Protein AF-A0A8B8DSH6-F1 (afdb_monomer)

Radius of gyration: 69.47 Å; Cα contacts (8 Å, |Δi|>4): 422; chains: 1; bounding box: 144×42×213 Å

Foldseek 3Di:
DKDFADCVVPNDDDPRDDDDDDRMDDDDDPPQPDWDAFDKDDKDDWDPFPDQAAKGKIKIFIDRPVPNTDSPHHTDDDDRMDMDMDHHHHDWDAFDKDDKDDWDPDFPDQAAKGKIKIFIDSPVPNTDPPHHYDDDDRMDMDMDHHHHDWDAFDKDDKDDWDPFPDQAAKGKIKIFIDRPPPNTDPPHHYDDDDRMDIDMDHHHHDDPPPPPDDDDDDDDDDDDDDDDDDD

Structure (mmCIF, N/CA/C/O backbone):
data_AF-A0A8B8DSH6-F1
#
_entry.id   AF-A0A8B8DSH6-F1
#
loop_
_atom_site.group_PDB
_atom_site.id
_atom_site.type_symbol
_atom_site.label_atom_id
_atom_site.label_alt_id
_atom_site.label_comp_id
_atom_site.label_asym_id
_atom_site.label_entity_id
_atom_site.label_seq_id
_atom_site.pdbx_PDB_ins_code
_atom_site.Cartn_x
_atom_site.Cartn_y
_atom_site.Cartn_z
_atom_site.occupancy
_atom_site.B_iso_or_equiv
_atom_site.auth_seq_id
_atom_site.auth_comp_id
_atom_site.auth_asym_id
_atom_site.auth_atom_id
_atom_site.pdbx_PDB_model_num
ATOM 1 N N . MET A 1 1 ? 55.131 -3.435 -77.530 1.00 61.03 1 MET A N 1
ATOM 2 C CA . MET A 1 1 ? 56.008 -2.653 -78.436 1.00 61.03 1 MET A CA 1
ATOM 3 C C . MET A 1 1 ? 56.609 -3.596 -79.471 1.00 61.03 1 MET A C 1
ATOM 5 O O . MET A 1 1 ? 56.957 -4.714 -79.115 1.00 61.03 1 MET A O 1
ATOM 9 N N . SER A 1 2 ? 56.736 -3.189 -80.737 1.00 67.44 2 SER A N 1
ATOM 10 C CA . SER A 1 2 ? 57.397 -4.004 -81.771 1.00 67.44 2 SER A CA 1
ATOM 11 C C . SER A 1 2 ? 58.642 -3.305 -82.292 1.00 67.44 2 SER A C 1
ATOM 13 O O . SER A 1 2 ? 58.576 -2.127 -82.644 1.00 67.44 2 SER A O 1
ATOM 15 N N . ARG A 1 3 ? 59.755 -4.036 -82.367 1.00 72.12 3 ARG A N 1
ATOM 16 C CA . ARG A 1 3 ? 60.983 -3.575 -83.019 1.00 72.12 3 ARG A CA 1
ATOM 17 C C . ARG A 1 3 ? 61.210 -4.397 -84.278 1.00 72.12 3 ARG A C 1
ATOM 19 O O . ARG A 1 3 ? 61.174 -5.625 -84.242 1.00 72.12 3 ARG A O 1
ATOM 26 N N . GLU A 1 4 ? 61.424 -3.709 -85.387 1.00 80.94 4 GLU A N 1
ATOM 27 C CA . GLU A 1 4 ? 61.734 -4.335 -86.668 1.00 80.94 4 GLU A CA 1
ATOM 28 C C . GLU A 1 4 ? 63.193 -4.065 -87.009 1.00 80.94 4 GLU A C 1
ATOM 30 O O . GLU A 1 4 ? 63.678 -2.937 -86.886 1.00 80.94 4 GLU A O 1
ATOM 35 N N . ARG A 1 5 ? 63.906 -5.121 -87.398 1.00 80.69 5 ARG A N 1
ATOM 36 C CA . ARG A 1 5 ? 65.285 -5.019 -87.869 1.00 80.69 5 ARG A CA 1
ATOM 37 C C . ARG A 1 5 ? 65.310 -5.236 -89.372 1.00 80.69 5 ARG A C 1
ATOM 39 O O . ARG A 1 5 ? 64.787 -6.223 -89.885 1.00 80.69 5 ARG A O 1
ATOM 46 N N . PHE A 1 6 ? 65.960 -4.318 -90.071 1.00 77.12 6 PHE A N 1
ATOM 47 C CA . PHE A 1 6 ? 66.162 -4.403 -91.509 1.00 77.12 6 PHE A CA 1
ATOM 48 C C . PHE A 1 6 ? 67.595 -4.822 -91.776 1.00 77.12 6 PHE A C 1
ATOM 50 O O . PHE A 1 6 ? 68.529 -4.296 -91.177 1.00 77.12 6 PHE A O 1
ATOM 57 N N . CYS A 1 7 ? 67.776 -5.785 -92.671 1.00 76.75 7 CYS A N 1
ATOM 58 C CA . CYS A 1 7 ? 69.106 -6.277 -92.975 1.00 76.75 7 CYS A CA 1
ATOM 59 C C . CYS A 1 7 ? 69.761 -5.432 -94.067 1.00 76.75 7 CYS A C 1
ATOM 61 O O . CYS A 1 7 ? 69.709 -5.747 -95.258 1.00 76.75 7 CYS A O 1
ATOM 63 N N . ASN A 1 8 ? 70.281 -4.281 -93.654 1.00 79.12 8 ASN A N 1
ATOM 64 C CA . ASN A 1 8 ? 70.733 -3.227 -94.556 1.00 79.12 8 ASN A CA 1
ATOM 65 C C . ASN A 1 8 ? 72.118 -2.659 -94.208 1.00 79.12 8 ASN A C 1
ATOM 67 O O . ASN A 1 8 ? 72.531 -1.698 -94.850 1.00 79.12 8 ASN A O 1
ATOM 71 N N . ASN A 1 9 ? 72.852 -3.254 -93.259 1.00 71.75 9 ASN A N 1
ATOM 72 C CA . ASN A 1 9 ? 74.166 -2.761 -92.841 1.00 71.75 9 ASN A CA 1
ATOM 73 C C . ASN A 1 9 ? 75.217 -3.886 -92.653 1.00 71.75 9 ASN A C 1
ATOM 75 O O . ASN A 1 9 ? 75.412 -4.336 -91.524 1.00 71.75 9 ASN A O 1
ATOM 79 N N . PRO A 1 10 ? 75.911 -4.345 -93.716 1.00 71.12 10 PRO A N 1
ATOM 80 C CA . PRO A 1 10 ? 75.665 -4.062 -95.131 1.00 71.12 10 PRO A CA 1
ATOM 81 C C . PRO A 1 10 ? 74.546 -4.949 -95.700 1.00 71.12 10 PRO A C 1
ATOM 83 O O . PRO A 1 10 ? 74.218 -6.005 -95.162 1.00 71.12 10 PRO A O 1
ATOM 86 N N . ARG A 1 11 ? 73.934 -4.523 -96.808 1.00 77.56 11 ARG A N 1
ATOM 87 C CA . ARG A 1 11 ? 72.918 -5.326 -97.502 1.00 77.56 11 ARG A CA 1
ATOM 88 C C . ARG A 1 11 ? 73.582 -6.542 -98.173 1.00 77.56 11 ARG A C 1
ATOM 90 O O . ARG A 1 11 ? 74.615 -6.347 -98.814 1.00 77.56 11 ARG A O 1
ATOM 97 N N . PRO A 1 12 ? 73.018 -7.762 -98.084 1.00 77.56 12 PRO A N 1
ATOM 98 C CA . PRO A 1 12 ? 73.596 -8.927 -98.753 1.00 77.56 12 PRO A CA 1
ATOM 99 C C . PRO A 1 12 ? 73.757 -8.696 -100.267 1.00 77.56 12 PRO A C 1
ATOM 101 O O . PRO A 1 12 ? 72.807 -8.302 -100.944 1.00 77.56 12 PRO A O 1
ATOM 104 N N . ALA A 1 13 ? 74.962 -8.929 -100.789 1.00 73.38 13 ALA A N 1
ATOM 105 C CA . ALA A 1 13 ? 75.329 -8.840 -102.205 1.00 73.38 13 ALA A CA 1
ATOM 106 C C . ALA A 1 13 ? 76.387 -9.915 -102.528 1.00 73.38 13 ALA A C 1
ATOM 108 O O . ALA A 1 13 ? 76.984 -10.477 -101.613 1.00 73.38 13 ALA A O 1
ATOM 109 N N . HIS A 1 14 ? 76.601 -10.225 -103.813 1.00 68.81 14 HIS A N 1
ATOM 110 C CA . HIS A 1 14 ? 77.583 -11.221 -104.285 1.00 68.81 14 HIS A CA 1
ATOM 111 C C . HIS A 1 14 ? 77.489 -12.591 -103.574 1.00 68.81 14 HIS A C 1
ATOM 113 O O . HIS A 1 14 ? 78.453 -13.055 -102.974 1.00 68.81 14 HIS A O 1
ATOM 119 N N . ASN A 1 15 ? 76.323 -13.247 -103.638 1.00 71.81 15 ASN A N 1
ATOM 120 C CA . ASN A 1 15 ? 76.052 -14.548 -102.995 1.00 71.81 15 ASN A CA 1
ATOM 121 C C . ASN A 1 15 ? 76.125 -14.571 -101.450 1.00 71.81 15 ASN A C 1
ATOM 123 O O . ASN A 1 15 ? 76.151 -15.647 -100.855 1.00 71.81 15 ASN A O 1
ATOM 127 N N . GLY A 1 16 ? 76.115 -13.413 -100.781 1.00 69.94 16 GLY A N 1
ATOM 128 C CA . GLY A 1 16 ? 76.019 -13.339 -99.321 1.00 69.94 16 GLY A CA 1
ATOM 129 C C . GLY A 1 16 ? 74.694 -13.893 -98.778 1.00 69.94 16 GLY A C 1
ATOM 130 O O . GLY A 1 16 ? 73.623 -13.602 -99.311 1.00 69.94 16 GLY A O 1
ATOM 131 N N . SER A 1 17 ? 74.768 -14.681 -97.704 1.00 74.06 17 SER A N 1
ATOM 132 C CA . SER A 1 17 ? 73.609 -15.321 -97.072 1.00 74.06 17 SER A CA 1
ATOM 133 C C . SER A 1 17 ? 72.591 -14.306 -96.546 1.00 74.06 17 SER A C 1
ATOM 135 O O . SER A 1 17 ? 72.956 -13.271 -95.984 1.00 74.06 17 SER A O 1
ATOM 137 N N . SER A 1 18 ? 71.300 -14.630 -96.682 1.00 78.12 18 SER A N 1
ATOM 138 C CA . SER A 1 18 ? 70.233 -13.857 -96.041 1.00 78.12 18 SER A CA 1
ATOM 139 C C . SER A 1 18 ? 70.341 -13.944 -94.518 1.00 78.12 18 SER A C 1
ATOM 141 O O . SER A 1 18 ? 70.877 -14.892 -93.946 1.00 78.12 18 SER A O 1
ATOM 143 N N . CYS A 1 19 ? 69.806 -12.931 -93.859 1.00 78.62 19 CYS A N 1
ATOM 144 C CA . CYS A 1 19 ? 69.925 -12.724 -92.426 1.00 78.62 19 CYS A CA 1
ATOM 145 C C . CYS A 1 19 ? 68.948 -13.664 -91.718 1.00 78.62 19 CYS A C 1
ATOM 147 O O . CYS A 1 19 ? 67.793 -13.772 -92.129 1.00 78.62 19 CYS A O 1
ATOM 149 N N . VAL A 1 20 ? 69.426 -14.387 -90.704 1.00 80.50 20 VAL A N 1
ATOM 150 C CA . VAL A 1 20 ? 68.686 -15.501 -90.092 1.00 80.50 20 VAL A CA 1
ATOM 151 C C . VAL A 1 20 ? 67.843 -15.015 -88.905 1.00 80.50 20 VAL A C 1
ATOM 153 O O . VAL A 1 20 ? 68.309 -14.232 -88.074 1.00 80.50 20 VAL A O 1
ATOM 156 N N . GLY A 1 21 ? 66.603 -15.506 -88.817 1.00 77.62 21 GLY A N 1
ATOM 157 C CA . GLY A 1 21 ? 65.631 -15.203 -87.760 1.00 77.62 21 GLY A CA 1
ATOM 158 C C . GLY A 1 21 ? 64.651 -14.084 -88.121 1.00 77.62 21 GLY A C 1
ATOM 159 O O . GLY A 1 21 ? 64.904 -13.298 -89.032 1.00 77.62 21 GLY A O 1
ATOM 160 N N . ASP A 1 22 ? 63.545 -14.000 -87.380 1.00 79.88 22 ASP A N 1
ATOM 161 C CA . ASP A 1 22 ? 62.452 -13.074 -87.687 1.00 79.88 22 ASP A CA 1
ATOM 162 C C . ASP A 1 22 ? 62.914 -11.610 -87.714 1.00 79.88 22 ASP A C 1
ATOM 164 O O . ASP A 1 22 ? 63.658 -11.131 -86.852 1.00 79.88 22 ASP A O 1
ATOM 168 N N . ASN A 1 23 ? 62.466 -10.881 -88.736 1.00 77.38 23 ASN A N 1
ATOM 169 C CA . ASN A 1 23 ? 62.757 -9.458 -88.927 1.00 77.38 23 ASN A CA 1
ATOM 170 C C . ASN A 1 23 ? 61.916 -8.553 -88.015 1.00 77.38 23 ASN A C 1
ATOM 172 O O . ASN A 1 23 ? 62.145 -7.344 -87.963 1.00 77.38 23 ASN A O 1
ATOM 176 N N . LYS A 1 24 ? 60.964 -9.139 -87.290 1.00 78.00 24 LYS A N 1
ATOM 177 C CA . LYS A 1 24 ? 60.052 -8.458 -86.387 1.00 78.00 24 LYS A CA 1
ATOM 178 C C . LYS A 1 24 ? 60.055 -9.165 -85.047 1.00 78.00 24 LYS A C 1
ATOM 180 O O . LYS A 1 24 ? 59.685 -10.328 -84.944 1.00 78.00 24 LYS A O 1
ATOM 185 N N . GLU A 1 25 ? 60.431 -8.433 -84.013 1.00 77.88 25 GLU A N 1
ATOM 186 C CA . GLU A 1 25 ? 60.318 -8.896 -82.643 1.00 77.88 25 GLU A CA 1
ATOM 187 C C . GLU A 1 25 ? 59.218 -8.107 -81.950 1.00 77.88 25 GLU A C 1
ATOM 189 O O . GLU A 1 25 ? 59.248 -6.873 -81.871 1.00 77.88 25 GLU A O 1
ATOM 194 N N . THR A 1 26 ? 58.224 -8.838 -81.460 1.00 70.88 26 THR A N 1
ATOM 195 C CA . THR A 1 26 ? 57.065 -8.258 -80.790 1.00 70.88 26 THR A CA 1
ATOM 196 C C . THR A 1 26 ? 57.160 -8.599 -79.312 1.00 70.88 26 THR A C 1
ATOM 198 O O . THR A 1 26 ? 57.039 -9.765 -78.945 1.00 70.88 26 THR A O 1
ATOM 201 N N . SER A 1 27 ? 57.389 -7.598 -78.460 1.00 67.38 27 SER A N 1
ATOM 202 C CA . SER A 1 27 ? 57.286 -7.776 -77.013 1.00 67.38 27 SER A CA 1
ATOM 203 C C . SER A 1 27 ? 55.931 -7.268 -76.534 1.00 67.38 27 SER A C 1
ATOM 205 O O . SER A 1 27 ? 55.465 -6.181 -76.906 1.00 67.38 27 SER A O 1
ATOM 207 N N . HIS A 1 28 ? 55.280 -8.076 -75.703 1.00 65.75 28 HIS A N 1
ATOM 208 C CA . HIS A 1 28 ? 54.084 -7.650 -74.999 1.00 65.75 28 HIS A CA 1
ATOM 209 C C . HIS A 1 28 ? 54.549 -6.707 -73.895 1.00 65.75 28 HIS A C 1
ATOM 211 O O . HIS A 1 28 ? 55.307 -7.098 -73.008 1.00 65.75 28 HIS A O 1
ATOM 217 N N . CYS A 1 29 ? 54.153 -5.441 -73.982 1.00 66.06 29 CYS A N 1
ATOM 218 C CA . CYS A 1 29 ? 54.278 -4.563 -72.833 1.00 66.06 29 CYS A CA 1
ATOM 219 C C . CYS A 1 29 ? 53.299 -5.114 -71.797 1.00 66.06 29 CYS A C 1
ATOM 221 O O . CYS A 1 29 ? 52.117 -5.260 -72.100 1.00 66.06 29 CYS A O 1
ATOM 223 N N . HIS A 1 30 ? 53.787 -5.496 -70.617 1.00 62.22 30 HIS A N 1
ATOM 224 C CA . HIS A 1 30 ? 52.898 -5.753 -69.493 1.00 62.22 30 HIS A CA 1
ATOM 225 C C . HIS A 1 30 ? 52.286 -4.410 -69.101 1.00 62.22 30 HIS A C 1
ATOM 227 O O . HIS A 1 30 ? 52.866 -3.683 -68.292 1.00 62.22 30 HIS A O 1
ATOM 233 N N . ASP A 1 31 ? 51.155 -4.066 -69.713 1.00 64.44 31 ASP A N 1
ATOM 234 C CA . ASP A 1 31 ? 50.305 -2.981 -69.249 1.00 64.44 31 ASP A CA 1
ATOM 235 C C . ASP A 1 31 ? 49.832 -3.388 -67.855 1.00 64.44 31 ASP A C 1
ATOM 237 O O . ASP A 1 31 ? 48.930 -4.207 -67.685 1.00 64.44 31 ASP A O 1
ATOM 241 N N . ARG A 1 32 ? 50.539 -2.907 -66.829 1.00 70.19 32 ARG A N 1
ATOM 242 C CA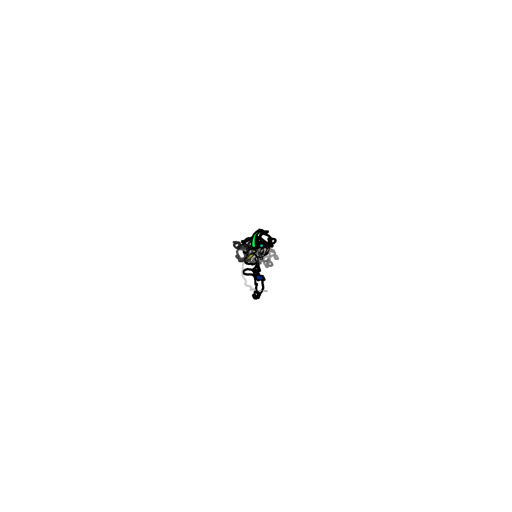 . ARG A 1 32 ? 50.081 -3.063 -65.455 1.00 70.19 32 ARG A CA 1
ATOM 243 C C . ARG A 1 32 ? 48.796 -2.257 -65.349 1.00 70.19 32 ARG A C 1
ATOM 245 O O . ARG A 1 32 ? 48.813 -1.051 -65.584 1.00 70.19 32 ARG A O 1
ATOM 252 N N . GLU A 1 33 ? 47.702 -2.942 -65.040 1.00 81.06 33 GLU A N 1
ATOM 253 C CA . GLU A 1 33 ? 46.394 -2.328 -64.834 1.00 81.06 33 GLU A CA 1
ATOM 254 C C . GLU A 1 33 ? 46.522 -1.162 -63.840 1.00 81.06 33 GLU A C 1
ATOM 256 O O . GLU A 1 33 ? 47.202 -1.275 -62.815 1.00 81.06 33 GLU A O 1
ATOM 261 N N . CYS A 1 34 ? 45.922 -0.016 -64.171 1.00 84.19 34 CYS A N 1
ATOM 262 C CA . CYS A 1 34 ? 46.040 1.191 -63.359 1.00 84.19 34 CYS A CA 1
ATOM 263 C C . CYS A 1 34 ? 45.406 0.978 -61.972 1.00 84.19 34 CYS A C 1
ATOM 265 O O . CYS A 1 34 ? 44.302 0.431 -61.899 1.00 84.19 34 CYS A O 1
ATOM 267 N N . PRO A 1 35 ? 46.032 1.460 -60.881 1.00 90.75 35 PRO A N 1
ATOM 268 C CA . PRO A 1 35 ? 45.444 1.394 -59.548 1.00 90.75 35 PRO A CA 1
ATOM 269 C C . PRO A 1 35 ? 44.060 2.051 -59.505 1.00 90.75 35 PRO A C 1
ATOM 271 O O . PRO A 1 35 ? 43.910 3.224 -59.855 1.00 90.75 35 PRO A O 1
ATOM 274 N N . ILE A 1 36 ? 43.053 1.311 -59.040 1.00 93.94 36 ILE A N 1
ATOM 275 C CA . ILE A 1 36 ? 41.703 1.833 -58.804 1.00 93.94 36 ILE A CA 1
ATOM 276 C C . ILE A 1 36 ? 41.569 2.073 -57.308 1.00 93.94 36 ILE A C 1
ATOM 278 O O . ILE A 1 36 ? 41.560 1.129 -56.520 1.00 93.94 36 ILE A O 1
ATOM 282 N N . ASN A 1 37 ? 41.480 3.340 -56.910 1.00 95.31 37 ASN A N 1
ATOM 283 C CA . ASN A 1 37 ? 41.234 3.702 -55.518 1.00 95.31 37 ASN A CA 1
ATOM 284 C C . ASN A 1 37 ? 39.771 3.435 -55.155 1.00 95.31 37 ASN A C 1
ATOM 286 O O . ASN A 1 37 ? 38.864 3.741 -55.930 1.00 95.31 37 ASN A O 1
ATOM 290 N N . GLY A 1 38 ? 39.548 2.896 -53.960 1.00 96.06 38 GLY A N 1
ATOM 291 C CA . GLY A 1 38 ? 38.213 2.620 -53.455 1.00 96.06 38 GLY A CA 1
ATOM 292 C C . GLY A 1 38 ? 37.394 3.882 -53.225 1.00 96.06 38 GLY A C 1
ATOM 293 O O . GLY A 1 38 ? 37.883 4.854 -52.645 1.00 96.06 38 GLY A O 1
ATOM 294 N N . GLY A 1 39 ? 36.124 3.830 -53.614 1.00 96.19 39 GLY A N 1
ATOM 295 C CA . GLY A 1 39 ? 35.130 4.848 -53.306 1.00 96.19 39 GLY A CA 1
ATOM 296 C C . GLY A 1 39 ? 34.008 4.300 -52.428 1.00 96.19 39 GLY A C 1
ATOM 297 O O . GLY A 1 39 ? 33.597 3.139 -52.522 1.00 96.19 39 GLY A O 1
ATOM 298 N N . TRP A 1 40 ? 33.522 5.147 -51.525 1.00 98.06 40 TRP A N 1
ATOM 299 C CA . TRP A 1 40 ? 32.403 4.806 -50.658 1.00 98.06 40 TRP A CA 1
ATOM 300 C C . TRP A 1 40 ? 31.102 4.694 -51.458 1.00 98.06 40 TRP A C 1
ATOM 302 O O . TRP A 1 40 ? 30.773 5.567 -52.261 1.00 98.06 40 TRP A O 1
ATOM 312 N N . SER A 1 41 ? 30.311 3.660 -51.172 1.00 97.81 41 SER A N 1
ATOM 313 C CA . SER A 1 41 ? 28.899 3.616 -51.540 1.00 97.81 41 SER A CA 1
ATOM 314 C C . SER A 1 41 ? 28.133 4.759 -50.865 1.00 97.81 41 SER A C 1
ATOM 316 O O . SER A 1 41 ? 28.596 5.362 -49.890 1.00 97.81 41 SER A O 1
ATOM 318 N N . HIS A 1 42 ? 26.905 5.009 -51.320 1.00 97.69 42 HIS A N 1
ATOM 319 C CA . HIS A 1 42 ? 25.970 5.809 -50.535 1.00 97.69 42 HIS A CA 1
ATOM 320 C C . HIS A 1 42 ? 25.747 5.172 -49.157 1.00 97.69 42 HIS A C 1
ATOM 322 O O . HIS A 1 42 ? 25.838 3.951 -48.992 1.00 97.69 42 HIS A O 1
ATOM 328 N N . TRP A 1 43 ? 25.469 6.019 -48.168 1.00 98.25 43 TRP A N 1
ATOM 329 C CA . TRP A 1 43 ? 25.034 5.568 -46.853 1.00 98.25 43 TRP A CA 1
ATOM 330 C C . TRP A 1 43 ? 23.676 4.872 -46.951 1.00 98.25 43 TRP A C 1
ATOM 332 O O . TRP A 1 43 ? 22.785 5.346 -47.656 1.00 98.25 43 TRP A O 1
ATOM 342 N N . SER A 1 44 ? 23.499 3.798 -46.184 1.00 98.06 44 SER A N 1
ATOM 343 C CA . SER A 1 44 ? 22.182 3.230 -45.916 1.00 98.06 44 SER A CA 1
ATOM 344 C C . SER A 1 44 ? 21.287 4.243 -45.194 1.00 98.06 44 SER A C 1
ATOM 346 O O . SER A 1 44 ? 21.754 5.240 -44.626 1.00 98.06 44 SER A O 1
ATOM 348 N N . THR A 1 45 ? 19.989 3.952 -45.132 1.00 98.00 45 THR A N 1
ATOM 349 C CA . THR A 1 45 ? 19.125 4.599 -44.144 1.00 98.00 45 THR A CA 1
ATOM 350 C C . THR A 1 45 ? 19.596 4.250 -42.732 1.00 98.00 45 THR A C 1
ATOM 352 O O . THR A 1 45 ? 20.252 3.227 -42.506 1.00 98.00 45 THR A O 1
ATOM 355 N N . PHE A 1 46 ? 19.272 5.121 -41.783 1.00 97.94 46 PHE A N 1
ATOM 356 C CA . PHE A 1 46 ? 19.440 4.840 -40.364 1.00 97.94 46 PHE A CA 1
ATOM 357 C C . PHE A 1 46 ? 18.546 3.664 -39.942 1.00 97.94 46 PHE A C 1
ATOM 359 O O . PHE A 1 46 ? 17.410 3.547 -40.405 1.00 97.94 46 PHE A O 1
ATOM 366 N N . SER A 1 47 ? 19.065 2.788 -39.084 1.00 97.62 47 SER A N 1
ATOM 367 C CA . SER A 1 47 ? 18.312 1.700 -38.458 1.00 97.62 47 SER A CA 1
ATOM 368 C C . SER A 1 47 ? 17.269 2.237 -37.472 1.00 97.62 47 SER A C 1
ATOM 370 O O . SER A 1 47 ? 17.309 3.402 -37.065 1.00 97.62 47 SER A O 1
ATOM 372 N N . HIS A 1 48 ? 16.329 1.386 -37.055 1.00 96.94 48 HIS A N 1
ATOM 373 C CA . HIS A 1 48 ? 15.478 1.715 -35.9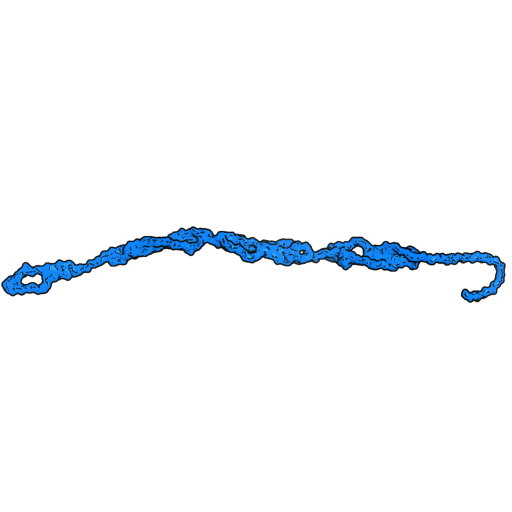13 1.00 96.94 48 HIS A CA 1
ATOM 374 C C . HIS A 1 48 ? 16.329 1.982 -34.667 1.00 96.94 48 HIS A C 1
ATOM 376 O O . HIS A 1 48 ? 17.441 1.471 -34.532 1.00 96.94 48 HIS A O 1
ATOM 382 N N . CYS A 1 49 ? 15.800 2.801 -33.757 1.00 97.38 49 CYS A N 1
ATOM 383 C CA . CYS A 1 49 ? 16.477 3.079 -32.500 1.00 97.38 49 CYS A CA 1
ATOM 384 C C . CYS A 1 49 ? 16.728 1.770 -31.736 1.00 97.38 49 CYS A C 1
ATOM 386 O O . CYS A 1 49 ? 15.859 0.901 -31.693 1.00 97.38 49 CYS A O 1
ATOM 388 N N . SER A 1 50 ? 17.898 1.639 -31.112 1.00 97.88 50 SER A N 1
ATOM 389 C CA . SER A 1 50 ? 18.304 0.440 -30.364 1.00 97.88 50 SER A CA 1
ATOM 390 C C . SER A 1 50 ? 17.395 0.101 -29.177 1.00 97.88 50 SER A C 1
ATOM 392 O O . SER A 1 50 ? 17.486 -0.985 -28.616 1.00 97.88 50 SER A O 1
ATOM 394 N N . VAL A 1 51 ? 16.559 1.050 -28.765 1.00 96.94 51 VAL A N 1
ATOM 395 C CA . VAL A 1 51 ? 15.591 0.931 -27.676 1.00 96.94 51 VAL A CA 1
ATOM 396 C C . VAL A 1 51 ? 14.227 1.393 -28.168 1.00 96.94 51 VAL A C 1
ATOM 398 O O . VAL A 1 51 ? 14.132 2.178 -29.111 1.00 96.94 51 VAL A O 1
ATOM 401 N N . THR A 1 52 ? 13.167 0.945 -27.504 1.00 96.38 52 THR A N 1
ATOM 402 C CA . THR A 1 52 ? 11.789 1.384 -27.771 1.00 96.38 52 THR A CA 1
ATOM 403 C C . THR A 1 52 ? 11.372 2.582 -26.914 1.00 96.38 52 THR A C 1
ATOM 405 O O . THR A 1 52 ? 10.417 3.272 -27.251 1.00 96.38 52 THR A O 1
ATOM 408 N N . CYS A 1 53 ? 12.108 2.870 -25.836 1.00 96.44 53 CYS A N 1
ATOM 409 C CA . CYS A 1 53 ? 11.877 3.985 -24.921 1.00 96.44 53 CYS A CA 1
ATOM 410 C C . CYS A 1 53 ? 13.209 4.594 -24.452 1.00 96.44 53 CYS A C 1
ATOM 412 O O . CYS A 1 53 ? 14.252 3.949 -24.515 1.00 96.44 53 CYS A O 1
ATOM 414 N N . GLY A 1 54 ? 13.189 5.838 -23.980 1.00 96.06 54 GLY A N 1
ATOM 415 C CA . GLY A 1 54 ? 14.373 6.541 -23.493 1.00 96.06 54 GLY A CA 1
ATOM 416 C C . GLY A 1 54 ? 15.368 6.903 -24.600 1.00 96.06 54 GLY A C 1
ATOM 417 O O . GLY A 1 54 ? 14.998 7.128 -25.754 1.00 96.06 54 GLY A O 1
ATOM 418 N N . GLY A 1 55 ? 16.641 7.022 -24.223 1.00 97.38 55 GLY A N 1
ATOM 419 C CA . GLY A 1 55 ? 17.735 7.324 -25.144 1.00 97.38 55 GLY A CA 1
ATOM 420 C C . GLY A 1 55 ? 18.396 6.054 -25.672 1.00 97.38 55 GLY A C 1
ATOM 421 O O . GLY A 1 55 ? 18.730 5.163 -24.895 1.00 97.38 55 GLY A O 1
ATOM 422 N N . GLY A 1 56 ? 18.627 5.995 -26.979 1.00 97.19 56 GLY A N 1
ATOM 423 C CA . GLY A 1 56 ? 19.384 4.922 -27.616 1.00 97.19 56 GLY A CA 1
ATOM 424 C C . GLY A 1 56 ? 20.185 5.424 -28.803 1.00 97.19 56 GLY A C 1
ATOM 425 O O . GLY A 1 56 ? 20.389 6.628 -28.970 1.00 97.19 56 GLY A O 1
ATOM 426 N N . ASN A 1 57 ? 20.614 4.488 -29.643 1.00 98.19 57 ASN A N 1
ATOM 427 C CA . ASN A 1 57 ? 21.417 4.773 -30.822 1.00 98.19 57 ASN A CA 1
ATOM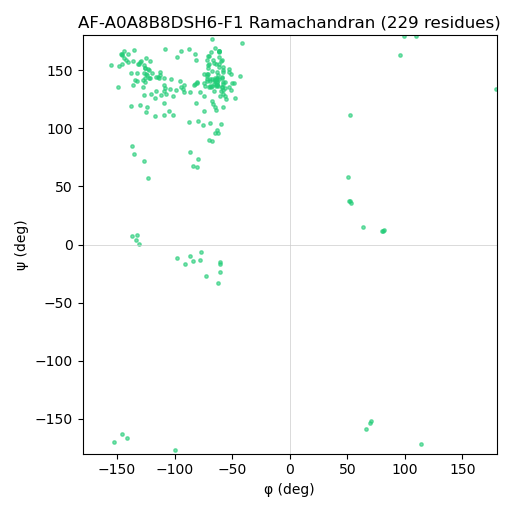 428 C C . ASN A 1 57 ? 20.771 4.203 -32.084 1.00 98.19 57 ASN A C 1
ATOM 430 O O . ASN A 1 57 ? 20.152 3.142 -32.060 1.00 98.19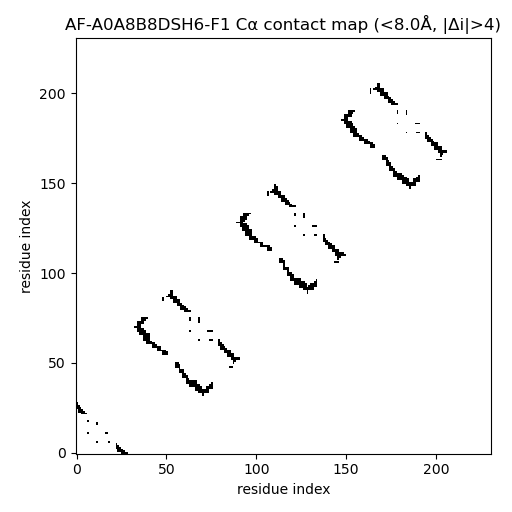 57 ASN A O 1
ATOM 434 N N . SER A 1 58 ? 20.958 4.905 -33.193 1.00 97.94 58 SER A N 1
ATOM 435 C CA . SER A 1 58 ? 20.640 4.447 -34.538 1.00 97.94 58 SER A CA 1
ATOM 436 C C . SER A 1 58 ? 21.909 4.479 -35.383 1.00 97.94 58 SER A C 1
ATOM 438 O O . SER A 1 58 ? 22.768 5.351 -35.221 1.00 97.94 58 SER A O 1
ATOM 440 N N . THR A 1 59 ? 22.049 3.504 -36.270 1.00 98.19 59 THR A N 1
ATOM 441 C CA . THR A 1 59 ? 23.253 3.286 -37.071 1.00 98.19 59 THR A CA 1
ATOM 442 C C . THR A 1 59 ? 22.928 3.282 -38.552 1.00 98.19 59 THR A C 1
ATOM 444 O O . THR A 1 59 ? 21.875 2.812 -38.977 1.00 98.19 59 THR A O 1
ATOM 447 N N . ARG A 1 60 ? 23.854 3.787 -39.361 1.00 98.38 60 ARG A N 1
ATOM 448 C CA . ARG A 1 60 ? 23.855 3.596 -40.814 1.00 98.38 60 ARG A CA 1
ATOM 449 C C . ARG A 1 60 ? 25.228 3.136 -41.272 1.00 98.38 60 ARG A C 1
ATOM 451 O O . ARG A 1 60 ? 26.224 3.406 -40.601 1.00 98.38 60 ARG A O 1
ATOM 458 N N . SER A 1 61 ? 25.281 2.448 -42.404 1.00 98.19 61 SER A N 1
ATOM 459 C CA . SER A 1 61 ? 26.513 1.860 -42.933 1.00 98.19 61 SER A CA 1
ATOM 460 C C . SER A 1 61 ? 26.734 2.212 -44.400 1.00 98.19 61 SER A C 1
ATOM 462 O O . SER A 1 61 ? 25.797 2.562 -45.118 1.00 98.19 61 SER A O 1
ATOM 464 N N . ARG A 1 62 ? 27.987 2.152 -44.833 1.00 98.19 62 ARG A N 1
ATOM 465 C CA . ARG A 1 62 ? 28.419 2.277 -46.228 1.00 98.19 62 ARG A CA 1
ATOM 466 C C . ARG A 1 62 ? 29.546 1.284 -46.484 1.00 98.19 62 ARG A C 1
ATOM 468 O O . ARG A 1 62 ? 30.237 0.870 -45.555 1.00 98.19 62 ARG A O 1
ATOM 475 N N . THR A 1 63 ? 29.754 0.917 -47.740 1.00 97.81 63 THR A N 1
ATOM 476 C CA . THR A 1 63 ? 30.771 -0.069 -48.134 1.00 97.81 63 THR A CA 1
ATOM 477 C C . THR A 1 63 ? 31.735 0.521 -49.154 1.00 97.81 63 THR A C 1
ATOM 479 O O . THR A 1 63 ? 31.379 1.428 -49.901 1.00 97.81 63 THR A O 1
ATOM 482 N N . CYS A 1 64 ? 32.980 0.045 -49.171 1.00 97.25 64 CYS A N 1
ATOM 483 C CA . CYS A 1 64 ? 34.009 0.522 -50.097 1.00 97.25 64 CYS A CA 1
ATOM 484 C C . CYS A 1 64 ? 33.899 -0.209 -51.445 1.00 97.25 64 CYS A C 1
ATOM 486 O O . CYS A 1 64 ? 34.707 -1.079 -51.771 1.00 97.25 64 CYS A O 1
ATOM 488 N N . THR A 1 65 ? 32.812 0.060 -52.166 1.00 96.38 65 THR A N 1
ATOM 489 C 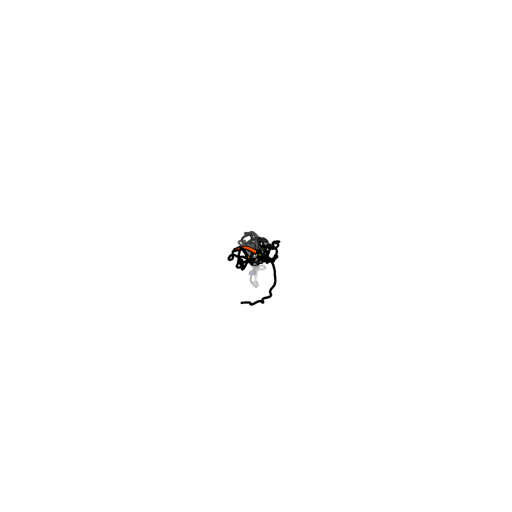CA . THR A 1 65 ? 32.407 -0.699 -53.361 1.00 96.38 65 THR A CA 1
ATOM 490 C C . THR A 1 65 ? 32.073 0.174 -54.566 1.00 96.38 65 THR A C 1
ATOM 492 O O . THR A 1 65 ? 31.753 -0.358 -55.625 1.00 96.38 65 THR A O 1
ATOM 495 N N . ASN A 1 66 ? 32.187 1.501 -54.453 1.00 93.50 66 ASN A N 1
ATOM 496 C CA . ASN A 1 66 ? 31.810 2.435 -55.512 1.00 93.50 66 ASN A CA 1
ATOM 497 C C . ASN A 1 66 ? 32.950 3.411 -55.875 1.00 93.50 66 ASN A C 1
ATOM 499 O O . ASN A 1 66 ? 32.852 4.596 -55.543 1.00 93.50 66 ASN A O 1
ATOM 503 N N . PRO A 1 67 ? 34.027 2.953 -56.551 1.00 94.00 67 PRO A N 1
ATOM 504 C CA . PRO A 1 67 ? 34.319 1.567 -56.955 1.00 94.00 67 PRO A CA 1
ATOM 505 C C . PRO A 1 67 ? 35.059 0.770 -55.860 1.00 94.00 67 PRO A C 1
ATOM 507 O O . PRO A 1 67 ? 35.538 1.344 -54.884 1.00 94.00 67 PRO A O 1
ATOM 510 N N . SER A 1 68 ? 35.168 -0.556 -55.995 1.00 95.69 68 SER A N 1
ATOM 511 C CA . SER A 1 68 ? 36.039 -1.369 -55.127 1.00 95.69 68 SER A CA 1
ATOM 512 C C . SER A 1 68 ? 37.524 -1.146 -55.456 1.00 95.69 68 SER A C 1
ATOM 514 O O . SER A 1 68 ? 37.859 -1.067 -56.639 1.00 95.69 68 SER A O 1
ATOM 516 N N . PRO A 1 69 ? 38.427 -1.079 -54.452 1.00 95.38 69 PRO A N 1
ATOM 517 C CA . PRO A 1 69 ? 39.861 -0.981 -54.702 1.00 95.38 69 PRO A CA 1
ATOM 518 C C . PRO A 1 69 ? 40.379 -2.157 -55.536 1.00 95.38 69 PRO A C 1
ATOM 520 O O . PRO A 1 69 ? 40.089 -3.311 -55.219 1.00 95.38 69 PRO A O 1
ATOM 523 N N . ALA A 1 70 ? 41.179 -1.875 -56.562 1.00 93.81 70 ALA A N 1
ATOM 524 C CA . ALA A 1 70 ? 41.788 -2.894 -57.415 1.00 93.81 70 ALA A CA 1
ATOM 525 C C . ALA A 1 70 ? 43.180 -2.463 -57.896 1.00 93.81 70 ALA A C 1
ATOM 527 O O . ALA A 1 70 ? 43.557 -1.294 -57.792 1.00 93.81 70 ALA A O 1
ATOM 528 N N . HIS A 1 71 ? 43.958 -3.425 -58.398 1.00 92.31 71 HIS A N 1
ATOM 529 C CA . HIS A 1 71 ? 45.280 -3.209 -59.007 1.00 92.31 71 HIS A CA 1
ATOM 530 C C . HIS A 1 71 ? 46.255 -2.390 -58.132 1.00 92.31 71 HIS A C 1
ATOM 532 O O . HIS A 1 71 ? 47.024 -1.568 -58.619 1.00 92.31 71 HIS A O 1
ATOM 538 N N . GLY A 1 72 ? 46.211 -2.600 -56.810 1.00 89.38 72 GLY A N 1
ATOM 539 C CA . GLY A 1 72 ? 47.069 -1.899 -55.846 1.00 89.38 72 GLY A CA 1
ATOM 540 C C . GLY A 1 72 ? 46.598 -0.495 -55.442 1.00 89.38 72 GLY A C 1
ATOM 541 O O . GLY A 1 72 ? 47.371 0.237 -54.829 1.00 89.38 72 GLY A O 1
ATOM 542 N N . GLY A 1 73 ? 45.360 -0.106 -55.769 1.00 91.75 73 GLY A N 1
ATOM 543 C CA . GLY A 1 73 ? 44.766 1.153 -55.313 1.00 91.75 73 GLY A CA 1
ATOM 544 C C . GLY A 1 73 ? 44.422 1.171 -53.819 1.00 91.75 73 GLY A C 1
ATOM 545 O O . GLY A 1 73 ? 44.328 0.137 -53.155 1.00 91.75 73 GLY A O 1
ATOM 546 N N . HIS A 1 74 ? 44.238 2.371 -53.273 1.00 94.81 74 HIS A N 1
ATOM 547 C CA . HIS A 1 74 ? 44.013 2.578 -51.842 1.00 94.81 74 HIS A CA 1
ATOM 548 C C . HIS A 1 74 ? 42.602 2.179 -51.398 1.00 94.81 74 HIS A C 1
ATOM 550 O O . HIS A 1 74 ? 41.623 2.384 -52.117 1.00 94.81 74 HIS A O 1
ATOM 556 N N . SER A 1 75 ? 42.481 1.672 -50.169 1.00 95.62 75 SER A N 1
ATOM 557 C CA . SER A 1 75 ? 41.188 1.482 -49.513 1.00 95.62 75 SER A CA 1
ATOM 558 C C . SER A 1 75 ? 40.547 2.821 -49.145 1.00 95.62 75 SER A C 1
ATOM 560 O O . SER A 1 75 ? 41.234 3.821 -48.913 1.00 95.62 75 SER A O 1
ATOM 562 N N . CYS A 1 76 ? 39.219 2.825 -49.032 1.00 96.31 76 CYS A N 1
ATOM 563 C CA . CYS A 1 76 ? 38.477 4.000 -48.603 1.00 96.31 76 CYS A CA 1
ATOM 564 C C . CYS A 1 76 ? 38.933 4.479 -47.216 1.00 96.31 76 CYS A C 1
ATOM 566 O O . CYS A 1 76 ? 39.143 3.672 -46.310 1.00 96.31 76 CYS A O 1
ATOM 568 N N . GLN A 1 77 ? 39.057 5.797 -47.051 1.00 95.75 77 GLN A N 1
ATOM 569 C CA . GLN A 1 77 ? 39.413 6.433 -45.782 1.00 95.75 77 GLN A CA 1
ATOM 570 C C . GLN A 1 77 ? 38.155 6.881 -45.021 1.00 95.75 77 GLN A C 1
ATOM 572 O O . GLN A 1 77 ? 37.200 7.389 -45.622 1.00 95.75 77 GLN A O 1
ATOM 577 N N . GLY A 1 78 ? 38.169 6.714 -43.697 1.00 95.56 78 GLY A N 1
ATOM 578 C CA . GLY A 1 78 ? 37.066 7.043 -42.788 1.00 95.56 78 GLY A CA 1
ATOM 579 C C . GLY A 1 78 ? 36.207 5.841 -42.387 1.00 95.56 78 GLY A C 1
ATOM 580 O O . GLY A 1 78 ? 36.436 4.717 -42.827 1.00 95.56 78 GLY A O 1
ATOM 581 N N . ASP A 1 79 ? 35.201 6.083 -41.547 1.00 97.44 79 ASP A N 1
ATOM 582 C CA . ASP A 1 79 ? 34.442 4.988 -40.943 1.00 97.44 79 ASP A CA 1
ATOM 583 C C . ASP A 1 79 ? 33.369 4.414 -41.888 1.00 97.44 79 ASP A C 1
ATOM 585 O O . ASP A 1 79 ? 32.663 5.177 -42.570 1.00 97.44 79 ASP A O 1
ATOM 589 N N . PRO A 1 80 ? 33.202 3.077 -41.926 1.00 96.88 80 PRO A N 1
ATOM 590 C CA . PRO A 1 80 ? 32.135 2.415 -42.679 1.00 96.88 80 PRO A CA 1
ATOM 591 C C . PRO A 1 80 ? 30.779 2.472 -41.962 1.00 96.88 80 PRO A C 1
ATOM 593 O O . PRO A 1 80 ? 29.751 2.174 -42.567 1.00 96.88 80 PRO A O 1
ATOM 596 N N . ILE A 1 81 ? 30.759 2.842 -40.678 1.00 98.06 81 ILE A N 1
ATOM 597 C CA . ILE A 1 81 ? 29.563 2.894 -39.835 1.00 98.06 81 ILE A CA 1
ATOM 598 C C . ILE A 1 81 ? 29.486 4.270 -39.188 1.00 98.06 81 ILE A C 1
ATOM 600 O O . ILE A 1 81 ? 30.476 4.781 -38.673 1.00 98.06 81 ILE A O 1
ATOM 604 N N . GLN A 1 82 ? 28.291 4.849 -39.189 1.00 98.31 82 GLN A N 1
ATOM 605 C CA . GLN A 1 82 ? 27.993 6.061 -38.446 1.00 98.31 82 GLN A CA 1
ATOM 606 C C . GLN A 1 82 ? 26.873 5.791 -37.446 1.00 98.31 82 GLN A C 1
ATOM 608 O O . GLN A 1 82 ? 25.807 5.299 -37.817 1.00 98.31 82 GLN A O 1
ATOM 613 N N . THR A 1 83 ? 27.107 6.183 -36.196 1.00 98.19 83 THR A N 1
ATOM 614 C CA . THR A 1 83 ? 26.145 6.078 -35.097 1.00 98.19 83 THR A CA 1
ATOM 615 C C . THR A 1 83 ? 25.650 7.464 -34.708 1.00 98.19 83 THR A C 1
ATOM 617 O O . THR A 1 83 ? 26.435 8.407 -34.607 1.00 98.19 83 THR A O 1
ATOM 620 N N . THR A 1 84 ? 24.347 7.595 -34.480 1.00 97.81 84 THR A N 1
ATOM 621 C CA . THR A 1 84 ? 23.719 8.809 -33.953 1.00 97.81 84 THR A CA 1
ATOM 622 C C . THR A 1 84 ? 22.784 8.465 -32.800 1.00 97.81 84 THR A C 1
ATOM 624 O O . THR A 1 84 ? 22.292 7.340 -32.714 1.00 97.81 84 THR A O 1
ATOM 627 N N . THR A 1 85 ? 22.540 9.420 -31.908 1.00 97.88 85 THR A N 1
ATOM 628 C CA . THR A 1 85 ? 21.622 9.234 -30.783 1.00 97.88 85 THR A CA 1
ATOM 629 C C . THR A 1 85 ? 20.178 9.447 -31.228 1.00 97.88 85 THR A C 1
ATOM 631 O O . THR A 1 85 ? 19.859 10.371 -31.975 1.00 97.88 85 THR A O 1
ATOM 634 N N . CYS A 1 86 ? 19.284 8.592 -30.743 1.00 96.50 86 CYS A N 1
ATOM 635 C CA . CYS A 1 86 ? 17.838 8.704 -30.914 1.00 96.50 86 CYS A CA 1
ATOM 636 C C . CYS A 1 86 ? 17.162 8.827 -29.544 1.00 96.50 86 CYS A C 1
ATOM 638 O O . CYS A 1 86 ? 17.650 8.299 -28.543 1.00 96.50 86 CYS A O 1
ATOM 640 N N . ARG A 1 87 ? 16.043 9.560 -29.490 1.00 96.50 87 ARG A N 1
ATOM 641 C CA . ARG A 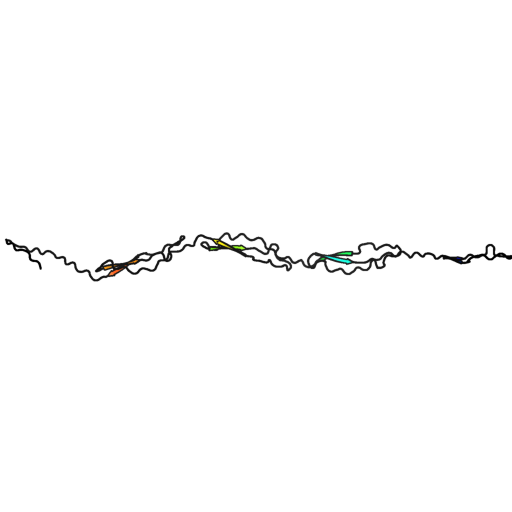1 87 ? 15.243 9.756 -28.274 1.00 96.50 87 ARG A CA 1
ATOM 642 C C . ARG A 1 87 ? 13.808 9.327 -28.534 1.00 96.50 87 ARG A C 1
ATOM 644 O O . ARG A 1 87 ? 13.136 9.919 -29.373 1.00 96.50 87 ARG A O 1
ATOM 651 N N . ASN A 1 88 ? 13.364 8.328 -27.788 1.00 95.62 88 ASN A N 1
ATOM 652 C CA . ASN A 1 88 ? 11.978 7.884 -27.756 1.00 95.62 88 ASN A CA 1
ATOM 653 C C . ASN A 1 88 ? 11.259 8.466 -26.531 1.00 95.62 88 ASN A C 1
ATOM 655 O O . ASN A 1 88 ? 11.834 9.227 -25.747 1.00 95.62 88 ASN A O 1
ATOM 659 N N . THR A 1 89 ? 9.995 8.088 -26.347 1.00 95.38 89 THR A N 1
ATOM 660 C CA . THR A 1 89 ? 9.242 8.393 -25.125 1.00 95.38 89 THR A CA 1
ATOM 661 C C . THR A 1 89 ? 9.951 7.824 -23.892 1.00 95.38 89 THR A C 1
ATOM 663 O O . THR A 1 89 ? 10.593 6.779 -24.008 1.00 95.38 89 THR A O 1
ATOM 666 N N . PRO A 1 90 ? 9.851 8.461 -22.711 1.00 97.19 90 PRO A N 1
ATOM 667 C CA . PRO A 1 90 ? 10.431 7.928 -21.479 1.00 97.19 90 PRO A CA 1
ATOM 668 C C . PRO A 1 90 ? 10.023 6.475 -21.214 1.00 97.19 90 PRO A C 1
ATOM 670 O O . PRO A 1 90 ? 8.921 6.060 -21.576 1.00 97.19 90 PRO A O 1
ATOM 673 N N . CYS A 1 91 ? 10.919 5.702 -20.601 1.00 97.31 91 CYS A N 1
ATOM 674 C CA . CYS A 1 91 ? 10.634 4.308 -20.281 1.00 97.31 91 CYS A CA 1
ATOM 675 C C . CYS A 1 91 ? 9.618 4.182 -19.143 1.00 97.31 91 CYS A C 1
ATOM 677 O O . CYS A 1 91 ? 9.666 4.999 -18.218 1.00 97.31 91 CYS A O 1
ATOM 679 N N . PRO A 1 92 ? 8.746 3.157 -19.184 1.00 98.19 92 PRO A N 1
ATOM 680 C CA . PRO A 1 92 ? 7.889 2.809 -18.060 1.00 98.19 92 PRO A CA 1
ATOM 681 C C . PRO A 1 92 ? 8.712 2.630 -16.785 1.00 98.19 92 PRO A C 1
ATOM 683 O O . PRO A 1 92 ? 9.773 2.003 -16.805 1.00 98.19 92 PRO A O 1
ATOM 686 N N . VAL A 1 93 ? 8.217 3.188 -15.685 1.00 98.12 93 VAL A N 1
ATOM 687 C CA . VAL A 1 93 ? 8.776 2.982 -14.349 1.00 98.12 93 VAL A CA 1
ATOM 688 C C . VAL A 1 93 ? 7.709 2.302 -13.521 1.00 98.12 93 VAL A C 1
ATOM 690 O O . VAL A 1 93 ? 6.682 2.909 -13.219 1.00 98.12 93 VAL A O 1
ATOM 693 N N . ASP A 1 94 ? 7.942 1.039 -13.188 1.00 98.31 94 ASP A N 1
ATOM 694 C CA . ASP A 1 94 ? 7.036 0.271 -12.346 1.00 98.31 94 ASP A CA 1
ATOM 695 C C . ASP A 1 94 ? 7.102 0.766 -10.901 1.00 98.31 94 ASP A C 1
ATOM 697 O O . ASP A 1 94 ? 8.164 1.125 -10.385 1.00 98.31 94 ASP A O 1
ATOM 701 N N . GLY A 1 95 ? 5.947 0.784 -10.245 1.00 98.19 95 GLY A N 1
ATOM 702 C CA . GLY A 1 95 ? 5.818 1.216 -8.867 1.00 98.19 95 GLY A CA 1
ATOM 703 C C . GLY A 1 95 ? 6.485 0.265 -7.888 1.00 98.19 95 GLY A C 1
ATOM 704 O O . GLY A 1 95 ? 6.273 -0.948 -7.930 1.00 98.19 95 GLY A O 1
ATOM 705 N N . GLY A 1 96 ? 7.211 0.840 -6.935 1.00 98.06 96 GLY A N 1
ATOM 706 C CA . GLY A 1 96 ? 7.725 0.141 -5.767 1.00 98.06 96 GLY A CA 1
ATOM 707 C C . GLY A 1 96 ? 7.069 0.635 -4.480 1.00 98.06 96 GLY A C 1
ATOM 708 O O . GLY A 1 96 ? 6.752 1.817 -4.310 1.00 98.06 96 GLY A O 1
ATOM 709 N N . TRP A 1 97 ? 6.839 -0.293 -3.552 1.00 98.50 97 TRP A N 1
ATOM 710 C CA . TRP A 1 97 ? 6.332 0.053 -2.231 1.00 98.50 97 TRP A CA 1
ATOM 711 C C . TRP A 1 97 ? 7.361 0.884 -1.465 1.00 98.50 97 TRP A C 1
ATOM 713 O O . TRP A 1 97 ? 8.529 0.512 -1.351 1.00 98.50 97 TRP A O 1
ATOM 723 N N . GLY A 1 98 ? 6.897 1.981 -0.876 1.00 98.12 98 GLY A N 1
ATOM 724 C CA . GLY A 1 98 ? 7.604 2.656 0.199 1.00 98.12 98 GLY A CA 1
ATOM 725 C C . GLY A 1 98 ? 7.643 1.808 1.474 1.00 98.12 98 GLY A C 1
ATOM 726 O O . GLY A 1 98 ? 7.059 0.722 1.562 1.00 98.12 98 GLY A O 1
ATOM 727 N N . GLY A 1 99 ? 8.336 2.330 2.486 1.00 97.81 99 GLY A N 1
ATOM 728 C CA . GLY A 1 99 ? 8.321 1.743 3.821 1.00 97.81 99 GLY A CA 1
ATOM 729 C C . GLY A 1 99 ? 6.916 1.749 4.428 1.00 97.81 99 GLY A C 1
ATOM 730 O O . GLY A 1 99 ? 6.090 2.604 4.111 1.00 97.81 99 GLY A O 1
ATOM 731 N N . TRP A 1 100 ? 6.658 0.792 5.316 1.00 98.38 100 TRP A N 1
ATOM 732 C CA . TRP A 1 100 ? 5.470 0.821 6.163 1.00 98.38 100 TRP A CA 1
ATOM 733 C C . TRP A 1 100 ? 5.522 2.009 7.124 1.00 98.38 100 TRP A C 1
ATOM 735 O O . TRP A 1 100 ? 6.579 2.299 7.692 1.00 98.38 100 TRP A O 1
ATOM 745 N N . SER A 1 101 ? 4.374 2.642 7.353 1.00 98.12 101 SER A N 1
ATOM 746 C CA . SER A 1 101 ? 4.181 3.547 8.476 1.00 98.12 101 SER A CA 1
ATOM 747 C C . SER A 1 101 ? 4.365 2.796 9.798 1.00 98.12 101 SER A C 1
ATOM 749 O O . SER A 1 101 ? 4.351 1.557 9.872 1.00 98.12 101 SER A O 1
ATOM 751 N N . GLN A 1 102 ? 4.594 3.553 10.870 1.00 97.88 102 GLN A N 1
ATOM 752 C CA . GLN A 1 102 ? 4.546 2.974 12.205 1.00 97.88 102 GLN A CA 1
ATOM 753 C C . GLN A 1 102 ? 3.129 2.469 12.478 1.00 97.88 102 GLN A C 1
ATOM 755 O O . GLN A 1 102 ? 2.150 3.038 12.004 1.00 97.88 102 GLN A O 1
ATOM 760 N N . TRP A 1 103 ? 3.019 1.403 13.266 1.00 97.62 103 TRP A N 1
ATOM 761 C CA . TRP A 1 103 ? 1.720 0.976 13.769 1.00 97.62 103 TRP A CA 1
ATOM 762 C C . TRP A 1 103 ? 1.041 2.119 14.520 1.00 97.62 103 TRP A C 1
ATOM 764 O O . TRP A 1 103 ? 1.698 2.807 15.305 1.00 97.62 103 TRP A O 1
ATOM 774 N N . ASN A 1 104 ? -0.273 2.260 14.336 1.00 95.56 104 ASN A N 1
ATOM 775 C CA . ASN A 1 104 ? -1.085 3.144 15.164 1.00 95.56 104 ASN A CA 1
ATOM 776 C C . ASN A 1 104 ? -0.764 2.894 16.639 1.00 95.56 104 ASN A C 1
ATOM 778 O O . ASN A 1 104 ? -0.819 1.757 17.116 1.00 95.56 104 ASN A O 1
ATOM 782 N N . ALA A 1 105 ? -0.409 3.971 17.342 1.00 92.56 105 ALA A N 1
ATOM 783 C CA . ALA A 1 105 ? 0.029 3.888 18.730 1.00 92.56 105 ALA A CA 1
ATOM 784 C C . ALA A 1 105 ? -1.075 3.336 19.642 1.00 92.56 105 ALA A C 1
ATOM 786 O O . ALA A 1 105 ? -0.783 2.628 20.602 1.00 92.56 105 ALA A O 1
ATOM 787 N N . GLN A 1 106 ? -2.334 3.643 19.319 1.00 94.88 106 GLN A N 1
ATOM 788 C CA . GLN A 1 106 ? -3.494 3.233 20.092 1.00 94.88 106 GLN A CA 1
ATOM 789 C C . GLN A 1 106 ? -4.237 2.069 19.430 1.00 94.88 106 GLN A C 1
ATOM 791 O O . GLN A 1 106 ? -4.366 2.003 18.205 1.00 94.88 106 GLN A O 1
ATOM 796 N N . CYS A 1 107 ? -4.741 1.161 20.264 1.00 97.06 107 CYS A N 1
ATOM 797 C CA . CYS A 1 107 ? -5.618 0.076 19.835 1.00 97.06 107 CYS A CA 1
ATOM 798 C C . CYS A 1 107 ? -6.998 0.631 19.441 1.00 97.06 107 CYS A C 1
ATOM 800 O O . CYS A 1 107 ? -7.440 1.643 19.980 1.00 97.06 107 CYS A O 1
ATOM 802 N N . SER A 1 108 ? -7.713 -0.031 18.531 1.00 97.88 108 SER A N 1
ATOM 803 C CA . SER A 1 108 ? -9.057 0.398 18.103 1.00 97.88 108 SER A CA 1
ATOM 804 C C . SER A 1 108 ? -10.093 0.440 19.233 1.00 97.88 108 SER A C 1
ATOM 806 O O . SER A 1 108 ? -11.157 1.032 19.076 1.00 97.88 108 SER A O 1
ATOM 808 N N . VAL A 1 109 ? -9.799 -0.222 20.349 1.00 97.44 109 VAL A N 1
ATOM 809 C CA . VAL A 1 109 ? -10.614 -0.270 21.561 1.00 97.44 109 VAL A CA 1
ATOM 810 C C . VAL A 1 109 ? -9.777 0.180 22.752 1.00 97.44 109 VAL A C 1
ATOM 812 O O . VAL A 1 109 ? -8.548 0.138 22.711 1.00 97.44 109 VAL A O 1
ATOM 815 N N . THR A 1 110 ? -10.443 0.577 23.830 1.00 96.75 110 THR A N 1
ATOM 816 C CA . THR A 1 110 ? -9.810 0.882 25.123 1.00 96.75 110 THR A CA 1
ATOM 817 C C . THR A 1 110 ? -9.879 -0.286 26.108 1.00 96.75 110 THR A C 1
ATOM 819 O O . THR A 1 110 ? -9.207 -0.250 27.133 1.00 96.75 110 THR A O 1
ATOM 822 N N . CYS A 1 111 ? -10.674 -1.316 25.803 1.00 96.88 111 CYS A N 1
ATOM 823 C CA . CYS A 1 111 ? -10.815 -2.537 26.587 1.00 96.88 111 CYS A CA 1
ATOM 824 C C . CYS A 1 111 ? -11.106 -3.742 25.677 1.00 96.88 111 CYS A C 1
ATOM 826 O O . CYS A 1 111 ? -11.659 -3.584 24.588 1.00 96.88 111 CYS A O 1
ATOM 828 N N . GLY A 1 112 ? -10.745 -4.947 26.113 1.00 96.56 112 GLY A N 1
ATOM 829 C CA . GLY A 1 112 ? -10.944 -6.185 25.365 1.00 96.56 112 GLY A CA 1
ATOM 830 C C . GLY A 1 112 ? -10.031 -6.321 24.141 1.00 96.56 112 GLY A C 1
ATOM 831 O O . GLY A 1 112 ? -8.908 -5.820 24.114 1.00 96.56 112 GLY A O 1
ATOM 832 N N . GLN A 1 113 ? -10.506 -7.047 23.129 1.00 98.06 113 GLN A N 1
ATOM 833 C CA . GLN A 1 113 ? -9.759 -7.297 21.893 1.00 98.06 113 GLN A CA 1
ATOM 834 C C . GLN A 1 113 ? -9.985 -6.175 20.883 1.00 98.06 113 GLN A C 1
ATOM 836 O O . GLN A 1 113 ? -11.128 -5.833 20.577 1.00 98.06 113 GLN A O 1
ATOM 841 N N . GLY A 1 114 ? -8.907 -5.657 20.305 1.00 97.69 114 GLY A N 1
ATOM 842 C CA . GLY A 1 114 ? -8.974 -4.709 19.200 1.00 97.69 114 GLY A CA 1
ATOM 843 C C . GLY A 1 114 ? -7.891 -4.942 18.162 1.00 97.69 114 GLY A C 1
ATOM 844 O O . GLY A 1 114 ? -7.221 -5.976 18.135 1.00 97.69 114 GLY A O 1
ATOM 845 N N . VAL A 1 115 ? -7.720 -3.953 17.291 1.00 98.06 115 VAL A N 1
ATOM 846 C CA . VAL A 1 115 ? -6.722 -3.970 16.222 1.00 98.06 115 VAL A CA 1
ATOM 847 C C . VAL A 1 115 ? -5.944 -2.663 16.167 1.00 98.06 115 VAL A C 1
ATOM 849 O O . VAL A 1 115 ? -6.471 -1.586 16.444 1.00 98.06 115 VAL A O 1
ATOM 852 N N . ARG A 1 116 ? -4.677 -2.761 15.776 1.00 97.75 116 ARG A N 1
ATOM 853 C CA . ARG A 1 116 ? -3.857 -1.638 15.328 1.00 97.75 116 ARG A CA 1
ATOM 854 C C . ARG A 1 116 ? -3.567 -1.812 13.848 1.00 97.75 116 ARG A C 1
ATOM 856 O O . ARG A 1 116 ? -3.423 -2.934 13.366 1.00 97.75 116 ARG A O 1
ATOM 863 N N . THR A 1 117 ? -3.479 -0.704 13.134 1.00 97.88 117 THR A N 1
ATOM 864 C CA . THR A 1 117 ? -3.266 -0.692 11.686 1.00 97.88 117 THR A CA 1
ATOM 865 C C . THR A 1 117 ? -2.007 0.076 11.336 1.00 97.88 117 THR A C 1
ATOM 867 O O . THR A 1 117 ? -1.545 0.911 12.115 1.00 97.88 117 THR A O 1
ATOM 870 N N . ARG A 1 118 ? -1.463 -0.219 10.163 1.00 98.38 118 ARG A N 1
ATOM 871 C CA . ARG A 1 118 ? -0.435 0.572 9.488 1.00 98.38 118 ARG A CA 1
ATOM 872 C C . ARG A 1 118 ? -0.690 0.532 7.989 1.00 98.38 118 ARG A C 1
ATOM 874 O O . ARG A 1 118 ? -1.445 -0.310 7.496 1.00 98.38 118 ARG A O 1
ATOM 881 N N . ASP A 1 119 ? -0.025 1.409 7.272 1.00 98.25 119 ASP A N 1
ATOM 882 C CA . ASP A 1 119 ? -0.208 1.609 5.846 1.00 98.25 119 ASP A CA 1
ATOM 883 C C . ASP A 1 119 ? 1.133 1.845 5.148 1.00 98.25 119 ASP A C 1
ATOM 885 O O . ASP A 1 119 ? 2.163 2.079 5.781 1.00 98.25 119 ASP A O 1
ATOM 889 N N . ARG A 1 120 ? 1.148 1.714 3.829 1.00 98.44 120 ARG A N 1
ATOM 890 C CA . ARG A 1 120 ? 2.291 2.060 2.985 1.00 98.44 120 ARG A CA 1
ATOM 891 C C . ARG A 1 120 ? 1.797 2.593 1.655 1.00 98.44 120 ARG A C 1
ATOM 893 O O . ARG A 1 120 ? 0.724 2.226 1.175 1.00 98.44 120 ARG A O 1
ATOM 900 N N . HIS A 1 121 ? 2.633 3.392 1.008 1.00 98.06 121 HIS A N 1
ATOM 901 C CA . HIS A 1 121 ? 2.312 3.991 -0.282 1.00 98.06 121 HIS A CA 1
ATOM 902 C C . HIS A 1 121 ? 3.183 3.434 -1.404 1.00 98.06 121 HIS A C 1
ATOM 904 O O . HIS A 1 121 ? 4.337 3.062 -1.196 1.00 98.06 121 HIS A O 1
ATOM 910 N N . CYS A 1 122 ? 2.621 3.378 -2.610 1.00 98.06 122 CYS A N 1
ATOM 911 C CA . CYS A 1 122 ? 3.335 3.001 -3.826 1.00 98.06 122 CYS A CA 1
ATOM 912 C C . CYS A 1 122 ? 4.141 4.203 -4.339 1.00 98.06 122 CYS A C 1
ATOM 914 O O . CYS A 1 122 ? 3.718 4.905 -5.257 1.00 98.06 122 CYS A O 1
ATOM 916 N N . SER A 1 123 ? 5.235 4.517 -3.648 1.00 97.38 123 SER A N 1
ATOM 917 C CA . SER A 1 123 ? 5.968 5.775 -3.813 1.00 97.38 123 SER A CA 1
ATOM 918 C C . SER A 1 123 ? 7.483 5.613 -3.929 1.00 97.38 123 SER A C 1
ATOM 920 O O . SER A 1 123 ? 8.181 6.620 -4.010 1.00 97.38 123 SER A O 1
ATOM 922 N N . ASN A 1 124 ? 8.012 4.386 -3.960 1.00 96.06 124 ASN A N 1
ATOM 923 C CA . ASN A 1 124 ?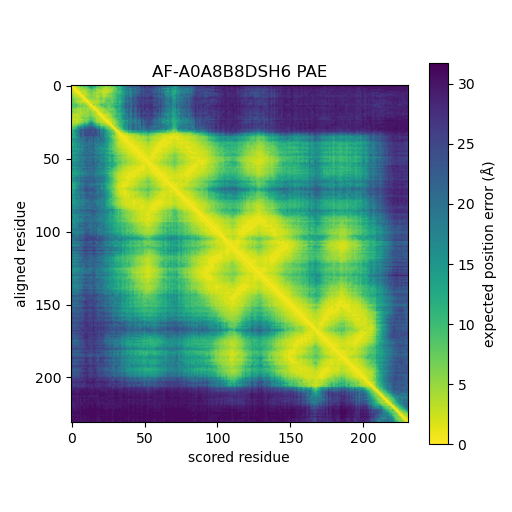 9.454 4.143 -4.011 1.00 96.06 124 ASN A CA 1
ATOM 924 C C . ASN A 1 124 ? 9.854 3.060 -5.036 1.00 96.06 124 ASN A C 1
ATOM 926 O O . ASN A 1 124 ? 10.165 1.935 -4.639 1.00 96.06 124 ASN A O 1
ATOM 930 N N . PRO A 1 125 ? 9.886 3.387 -6.341 1.00 97.38 125 PRO A N 1
ATOM 931 C CA . PRO A 1 125 ? 9.467 4.660 -6.940 1.00 97.38 125 PRO A CA 1
ATOM 932 C C . PRO A 1 125 ? 7.942 4.724 -7.161 1.00 97.38 125 PRO A C 1
ATOM 934 O O . PRO A 1 125 ? 7.273 3.690 -7.128 1.00 97.38 125 PRO A O 1
ATOM 937 N N . PRO A 1 126 ? 7.357 5.913 -7.386 1.00 97.44 126 PRO A N 1
ATOM 938 C CA . PRO A 1 126 ? 5.988 6.001 -7.880 1.00 97.44 126 PRO A CA 1
ATOM 939 C C . PRO A 1 126 ? 5.915 5.497 -9.336 1.00 97.44 126 PRO A C 1
ATOM 941 O O . PRO A 1 126 ? 6.829 5.791 -10.115 1.00 97.44 126 PRO A O 1
ATOM 944 N N . PRO A 1 127 ? 4.842 4.785 -9.734 1.00 97.81 127 PRO A N 1
ATOM 945 C CA . PRO A 1 127 ? 4.639 4.394 -11.124 1.00 97.81 127 PRO A CA 1
ATOM 946 C C . PRO A 1 127 ? 4.648 5.608 -12.059 1.00 97.81 127 PRO A C 1
ATOM 948 O O . PRO A 1 127 ? 3.985 6.612 -11.785 1.00 97.81 127 PRO A O 1
ATOM 951 N N . ALA A 1 128 ? 5.354 5.514 -13.183 1.00 97.88 128 ALA A N 1
ATOM 952 C CA . ALA A 1 128 ? 5.412 6.579 -14.181 1.00 97.88 128 ALA A CA 1
ATOM 953 C C . ALA A 1 128 ? 5.480 6.020 -15.605 1.00 97.88 128 ALA A C 1
ATOM 955 O O . ALA A 1 128 ? 5.838 4.865 -15.826 1.00 97.88 128 ALA A O 1
ATOM 956 N N . HIS A 1 129 ? 5.135 6.858 -16.586 1.00 97.06 129 HIS A N 1
ATOM 957 C CA . HIS A 1 129 ? 5.273 6.553 -18.019 1.00 97.06 129 HIS A CA 1
ATOM 958 C C . HIS A 1 129 ? 4.616 5.228 -18.457 1.00 97.06 129 HIS A C 1
ATOM 960 O O . HIS A 1 129 ? 5.126 4.532 -19.329 1.00 97.06 129 HIS A O 1
ATOM 966 N N . GLY A 1 130 ? 3.479 4.882 -17.845 1.00 96.12 130 GLY A N 1
ATOM 967 C CA . GLY A 1 130 ? 2.752 3.641 -18.132 1.00 96.12 130 GLY A CA 1
ATOM 968 C C . GLY A 1 130 ? 3.300 2.396 -17.429 1.00 96.12 130 GLY A C 1
ATOM 969 O O . GLY A 1 130 ? 2.898 1.294 -17.789 1.00 96.12 130 GLY A O 1
ATOM 970 N N . GLY A 1 131 ? 4.200 2.552 -16.453 1.00 97.44 131 GLY A N 1
ATOM 971 C CA . GLY A 1 131 ? 4.656 1.454 -15.604 1.00 97.44 131 GLY A CA 1
ATOM 972 C C . GLY A 1 131 ? 3.557 0.903 -14.696 1.00 97.44 131 GLY A C 1
ATOM 973 O O . GLY A 1 131 ? 2.546 1.559 -14.424 1.00 97.44 131 GLY A O 1
ATOM 974 N N . ALA A 1 132 ? 3.754 -0.330 -14.244 1.00 97.81 132 ALA A N 1
ATOM 975 C CA . ALA A 1 132 ? 2.789 -1.064 -13.442 1.00 97.81 132 ALA A CA 1
ATOM 976 C C . ALA A 1 132 ? 2.595 -0.444 -12.049 1.00 97.81 132 ALA A C 1
ATOM 978 O O . ALA A 1 132 ? 3.515 0.114 -11.453 1.00 97.81 132 ALA A O 1
ATOM 979 N N . ALA A 1 133 ? 1.390 -0.582 -11.495 1.00 97.50 133 ALA A N 1
ATOM 980 C CA . ALA A 1 133 ? 1.134 -0.262 -10.095 1.00 97.50 133 ALA A CA 1
ATOM 981 C C . ALA A 1 133 ? 1.771 -1.306 -9.160 1.00 97.50 133 ALA A C 1
ATOM 983 O O . ALA A 1 133 ? 2.018 -2.447 -9.553 1.00 97.50 133 ALA A O 1
ATOM 984 N N . CYS A 1 134 ? 1.989 -0.932 -7.897 1.00 98.00 134 CYS A N 1
ATOM 985 C CA . CYS A 1 134 ? 2.517 -1.858 -6.903 1.00 98.00 134 CYS A CA 1
ATOM 986 C C . CYS A 1 134 ? 1.568 -3.039 -6.661 1.00 98.00 134 CYS A C 1
ATOM 988 O O . CYS A 1 134 ? 0.364 -2.862 -6.472 1.00 98.00 134 CYS A O 1
ATOM 990 N N . VAL A 1 135 ? 2.134 -4.243 -6.580 1.00 97.50 135 VAL A N 1
ATOM 991 C CA . VAL A 1 135 ? 1.387 -5.473 -6.287 1.00 97.50 135 VAL A CA 1
ATOM 992 C C . VAL A 1 135 ? 1.384 -5.749 -4.781 1.00 97.50 135 VAL A C 1
ATOM 994 O O . VAL A 1 135 ? 2.432 -5.726 -4.131 1.00 97.50 135 VAL A O 1
ATOM 997 N N . GLY A 1 136 ? 0.207 -6.036 -4.219 1.00 96.94 136 GLY A N 1
ATOM 998 C CA . GLY A 1 136 ? 0.010 -6.392 -2.808 1.00 96.94 136 GLY A CA 1
ATOM 999 C C . GLY A 1 136 ? -0.789 -5.356 -2.013 1.00 96.94 136 GLY A C 1
ATOM 1000 O O . GLY A 1 136 ? -1.342 -4.412 -2.568 1.00 96.94 136 GLY A O 1
ATOM 1001 N N . ASN A 1 137 ? -0.860 -5.542 -0.692 1.00 97.88 137 ASN A N 1
ATOM 1002 C CA . ASN A 1 137 ? -1.707 -4.715 0.172 1.00 97.88 137 ASN A CA 1
ATOM 1003 C C . ASN A 1 137 ? -1.022 -3.400 0.565 1.00 97.88 137 ASN A C 1
ATOM 1005 O O . ASN A 1 137 ? 0.157 -3.397 0.937 1.00 97.88 137 ASN A O 1
ATOM 1009 N N . ALA A 1 138 ? -1.787 -2.307 0.534 1.00 98.00 138 ALA A N 1
ATOM 1010 C CA . ALA A 1 138 ? -1.386 -0.996 1.051 1.00 98.00 138 ALA A CA 1
ATOM 1011 C C . ALA A 1 138 ? -1.630 -0.847 2.563 1.00 98.00 138 ALA A C 1
ATOM 1013 O O . ALA A 1 138 ? -1.092 0.064 3.176 1.00 98.00 138 ALA A O 1
ATOM 1014 N N . PHE A 1 139 ? -2.414 -1.747 3.161 1.00 97.94 139 PHE A N 1
ATOM 1015 C CA . PHE A 1 139 ? -2.797 -1.719 4.570 1.00 97.94 139 PHE A CA 1
ATOM 1016 C C . PHE A 1 139 ? -2.473 -3.046 5.240 1.00 97.94 139 PHE A C 1
ATOM 1018 O O . PHE A 1 139 ? -2.549 -4.105 4.611 1.00 97.94 139 PHE A O 1
ATOM 1025 N N . ASP A 1 140 ? -2.132 -2.969 6.519 1.00 98.38 140 ASP A N 1
ATOM 1026 C CA . ASP A 1 140 ? -1.868 -4.119 7.372 1.00 98.38 140 ASP A CA 1
ATOM 1027 C C . ASP A 1 140 ? -2.509 -3.899 8.747 1.00 98.38 140 ASP A C 1
ATOM 1029 O O . ASP A 1 140 ? -2.632 -2.766 9.227 1.00 98.38 140 ASP A O 1
ATOM 1033 N N . SER A 1 141 ? -2.942 -4.988 9.372 1.00 97.88 141 SER A N 1
ATOM 1034 C CA . SER A 1 141 ? -3.680 -4.977 10.633 1.00 97.88 141 SER A CA 1
ATOM 1035 C C . SER A 1 141 ? -3.157 -6.057 11.565 1.00 97.88 141 SER A C 1
ATOM 1037 O O . SER A 1 141 ? -2.964 -7.199 11.152 1.00 97.88 141 SER A O 1
ATOM 1039 N N . GLN A 1 142 ? -2.997 -5.716 12.838 1.00 97.50 142 GLN A N 1
ATOM 1040 C CA . GLN A 1 142 ? -2.552 -6.639 13.871 1.00 97.50 142 GLN A CA 1
ATOM 1041 C C . GLN A 1 142 ? -3.453 -6.531 15.099 1.00 97.50 142 GLN A C 1
ATOM 1043 O O . GLN A 1 142 ? -3.840 -5.432 15.492 1.00 97.50 142 GLN A O 1
ATOM 1048 N N . ALA A 1 143 ? -3.754 -7.666 15.727 1.00 97.88 143 ALA A N 1
ATOM 1049 C CA . ALA A 1 143 ? -4.498 -7.698 16.979 1.00 97.88 143 ALA A CA 1
ATOM 1050 C C . ALA A 1 143 ? -3.747 -6.974 18.112 1.00 97.88 143 ALA A C 1
ATOM 1052 O O . ALA A 1 143 ? -2.516 -7.025 18.202 1.00 97.88 143 ALA A O 1
ATOM 1053 N N . CYS A 1 144 ? -4.504 -6.330 18.993 1.00 96.94 144 CYS A N 1
ATOM 1054 C CA . CYS A 1 144 ? -4.027 -5.770 20.250 1.00 96.94 144 CYS A CA 1
ATOM 1055 C C . CYS A 1 144 ? -4.993 -6.121 21.382 1.00 96.94 144 CYS A C 1
ATOM 1057 O O . CYS A 1 144 ? -6.209 -6.109 21.207 1.00 96.94 144 CYS A O 1
ATOM 1059 N N . GLN A 1 145 ? -4.422 -6.419 22.545 1.00 96.94 145 GLN A N 1
ATOM 1060 C CA . GLN A 1 145 ? -5.157 -6.722 23.765 1.00 96.94 145 GLN A CA 1
ATOM 1061 C C . GLN A 1 145 ? -5.158 -5.494 24.671 1.00 96.94 145 GLN A C 1
ATOM 1063 O O . GLN A 1 145 ? -4.098 -4.956 24.992 1.00 96.94 145 GLN A O 1
ATOM 1068 N N . GLN A 1 146 ? -6.342 -5.096 25.112 1.00 97.12 146 GLN A N 1
ATOM 1069 C CA . GLN A 1 146 ? -6.551 -4.111 26.167 1.00 97.12 146 GLN A CA 1
ATOM 1070 C C . GLN A 1 146 ? -7.073 -4.798 27.440 1.00 97.12 146 GLN A C 1
ATOM 1072 O O . GLN A 1 146 ? -7.453 -5.973 27.380 1.00 97.12 146 GLN A O 1
ATOM 1077 N N . PRO A 1 147 ? -7.095 -4.105 28.595 1.00 96.31 147 PRO A N 1
ATOM 1078 C CA . PRO A 1 147 ? -7.718 -4.626 29.811 1.00 96.31 147 PRO A CA 1
ATOM 1079 C C . PRO A 1 147 ? -9.160 -5.069 29.558 1.00 96.31 147 PRO A C 1
ATOM 1081 O O . PRO A 1 147 ? -9.823 -4.519 28.682 1.00 96.31 147 PRO A O 1
ATOM 1084 N N . ASP A 1 148 ? -9.664 -6.042 30.309 1.00 97.19 148 ASP A N 1
ATOM 1085 C CA . ASP A 1 148 ? -11.036 -6.514 30.119 1.00 97.19 148 ASP A CA 1
ATOM 1086 C C . ASP A 1 148 ? -12.058 -5.387 30.296 1.00 97.19 148 ASP A C 1
ATOM 1088 O O . ASP A 1 148 ? -11.898 -4.489 31.125 1.00 97.19 148 ASP A O 1
ATOM 1092 N N . CYS A 1 149 ? -13.123 -5.427 29.496 1.00 96.88 149 CYS A N 1
ATOM 1093 C CA . CYS A 1 149 ? -14.132 -4.380 29.532 1.00 96.88 149 CYS A CA 1
ATOM 1094 C C . CYS A 1 149 ? -14.916 -4.384 30.851 1.00 96.88 149 CYS A C 1
ATOM 1096 O O . CYS A 1 149 ? -15.230 -5.464 31.370 1.00 96.88 149 CYS A O 1
ATOM 1098 N N . PRO A 1 150 ? -15.266 -3.192 31.374 1.00 97.69 150 PRO A N 1
ATOM 1099 C CA . PRO A 1 150 ? -16.124 -3.071 32.540 1.00 97.69 150 PRO A CA 1
ATOM 1100 C C . PRO A 1 150 ? -17.488 -3.694 32.246 1.00 97.69 150 PRO A C 1
ATOM 1102 O O . PRO A 1 150 ? -18.142 -3.362 31.256 1.00 97.69 150 PRO A O 1
ATOM 1105 N N . VAL A 1 151 ? -17.922 -4.588 33.130 1.00 97.56 151 VAL A N 1
ATOM 1106 C CA . VAL A 1 151 ? -19.263 -5.174 33.094 1.00 97.56 151 VAL A CA 1
ATOM 1107 C C . VAL A 1 151 ? -20.058 -4.524 34.207 1.00 97.56 151 VAL A C 1
ATOM 1109 O O . VAL A 1 151 ? -19.726 -4.685 35.378 1.00 97.56 151 VAL A O 1
ATOM 1112 N N . ASN A 1 152 ? -21.088 -3.762 33.849 1.00 97.38 152 ASN A N 1
ATOM 1113 C CA . ASN A 1 152 ? -21.981 -3.168 34.837 1.00 97.38 152 ASN A CA 1
ATOM 1114 C C . ASN A 1 152 ? -22.890 -4.244 35.426 1.00 97.38 152 ASN A C 1
ATOM 1116 O O . ASN A 1 152 ? -23.453 -5.060 34.690 1.00 97.38 152 ASN A O 1
ATOM 1120 N N . GLY A 1 153 ? -23.052 -4.211 36.746 1.00 97.25 153 GLY A N 1
ATOM 1121 C CA . GLY A 1 153 ? -23.951 -5.113 37.439 1.00 97.25 153 GLY A CA 1
ATOM 1122 C C . GLY A 1 153 ? -25.390 -4.907 37.013 1.00 97.25 153 GLY A C 1
ATOM 1123 O O . GLY A 1 153 ? -25.847 -3.776 36.833 1.00 97.25 153 GLY A O 1
ATOM 1124 N N . GLN A 1 154 ? -26.121 -6.007 36.909 1.00 98.00 154 GLN A N 1
ATOM 1125 C CA . GLN A 1 154 ? -27.562 -5.967 36.723 1.00 98.00 154 GLN A CA 1
ATOM 1126 C C . GLN A 1 154 ? -28.247 -6.838 37.769 1.00 98.00 154 GLN A C 1
ATOM 1128 O O . GLN A 1 154 ? -27.766 -7.905 38.171 1.00 98.00 154 GLN A O 1
ATOM 1133 N N . TRP A 1 155 ? -29.383 -6.328 38.235 1.00 98.00 155 TRP A N 1
ATOM 1134 C CA . TRP A 1 155 ? -30.232 -7.027 39.176 1.00 98.00 155 TRP A CA 1
ATOM 1135 C C . TRP A 1 155 ? -30.773 -8.307 38.551 1.00 98.00 155 TRP A C 1
ATOM 1137 O O . TRP A 1 155 ? -31.253 -8.301 37.419 1.00 98.00 155 TRP A O 1
ATOM 1147 N N . SER A 1 156 ? -30.777 -9.382 39.330 1.00 97.75 156 SER A N 1
ATOM 1148 C CA . SER A 1 156 ? -31.620 -10.529 39.047 1.00 97.75 156 SER A CA 1
ATOM 1149 C C . SER A 1 156 ? -33.094 -10.128 39.090 1.00 97.75 156 SER A C 1
ATOM 1151 O O . SER A 1 156 ? -33.472 -9.105 39.674 1.00 97.75 156 SER A O 1
ATOM 1153 N N . GLY A 1 157 ? -33.956 -10.999 38.567 1.00 97.38 157 GLY A N 1
ATOM 1154 C CA . GLY A 1 157 ? -35.370 -10.956 38.927 1.00 97.38 157 GLY A CA 1
ATOM 1155 C C . GLY A 1 157 ? -35.553 -10.986 40.451 1.00 97.38 157 GLY A C 1
ATOM 1156 O O . GLY A 1 157 ? -34.745 -11.578 41.176 1.00 97.38 157 GLY A O 1
ATOM 1157 N N . TRP A 1 158 ? -36.611 -10.338 40.937 1.00 97.88 158 TRP A N 1
ATOM 1158 C CA . TRP A 1 158 ? -37.025 -10.467 42.330 1.00 97.88 158 TRP A CA 1
ATOM 1159 C C . TRP A 1 158 ? -37.433 -11.911 42.634 1.00 97.88 158 TRP A C 1
ATOM 1161 O O . TRP A 1 158 ? -38.079 -12.571 41.818 1.00 97.88 158 TRP A O 1
ATOM 1171 N N . SER A 1 159 ? -37.118 -12.377 43.837 1.00 97.31 159 SER A N 1
ATOM 1172 C CA . SER A 1 159 ? -37.710 -13.580 44.404 1.00 97.31 159 SER A CA 1
ATOM 1173 C C . SER A 1 159 ? -39.226 -13.416 44.552 1.00 97.31 159 SER A C 1
ATOM 1175 O O . SER A 1 159 ? -39.764 -12.304 44.531 1.00 97.31 159 SER A O 1
ATOM 1177 N N . GLY A 1 160 ? -39.922 -14.525 44.803 1.00 97.19 160 GLY A N 1
ATOM 1178 C CA . GLY A 1 160 ? -41.259 -14.452 45.389 1.00 97.19 160 GLY A CA 1
ATOM 1179 C C . GLY A 1 160 ? -41.233 -13.734 46.745 1.00 97.19 160 GLY A C 1
ATOM 1180 O O . GLY A 1 160 ? -40.180 -13.642 47.388 1.00 97.19 160 GLY A O 1
ATOM 1181 N N . PHE A 1 161 ? -42.391 -13.227 47.172 1.00 97.06 161 PHE A N 1
ATOM 1182 C CA . PHE A 1 161 ? -42.556 -12.709 48.527 1.00 97.06 161 PHE A CA 1
ATOM 1183 C C . PHE A 1 161 ? -42.400 -13.832 49.560 1.00 97.06 161 PHE A C 1
ATOM 1185 O O . PHE A 1 161 ? -42.826 -14.967 49.339 1.00 97.06 161 PHE A O 1
ATOM 1192 N N . SER A 1 162 ? -41.787 -13.507 50.696 1.00 96.19 162 SER A N 1
ATOM 1193 C CA . SER A 1 162 ? -41.774 -14.354 51.882 1.00 96.19 162 SER A CA 1
ATOM 1194 C C . SER A 1 162 ? -43.183 -14.512 52.451 1.00 96.19 162 SER A C 1
ATOM 1196 O O . SER A 1 162 ? -44.100 -13.762 52.121 1.00 96.19 162 SER A O 1
ATOM 1198 N N . LEU A 1 163 ? -43.340 -15.435 53.399 1.00 95.12 163 LEU A N 1
ATOM 1199 C CA . LEU A 1 163 ? -44.512 -15.417 54.271 1.00 95.12 163 LEU A CA 1
ATOM 1200 C C . LEU A 1 163 ? -44.576 -14.100 55.062 1.00 95.12 163 LEU A C 1
ATOM 1202 O O . LEU A 1 163 ? -43.556 -13.428 55.257 1.00 95.12 163 LEU A O 1
ATOM 1206 N N . CYS A 1 164 ? -45.781 -13.756 55.521 1.00 95.25 164 CYS A N 1
ATOM 1207 C CA . CYS A 1 164 ? -45.993 -12.609 56.393 1.00 95.25 164 CYS A CA 1
ATOM 1208 C C . CYS A 1 164 ? -45.263 -12.821 57.726 1.00 95.25 164 CYS A C 1
ATOM 1210 O O . CYS A 1 164 ? -45.312 -13.913 58.295 1.00 95.25 164 CYS A O 1
ATOM 1212 N N . SER A 1 165 ? -44.603 -11.781 58.236 1.00 95.88 165 SER A N 1
ATOM 1213 C CA . SER A 1 165 ? -43.872 -11.821 59.512 1.00 95.88 165 SER A CA 1
ATOM 1214 C C . SER A 1 165 ? -44.758 -12.138 60.719 1.00 95.88 165 SER A C 1
ATOM 1216 O O . SER A 1 165 ? -44.261 -12.586 61.748 1.00 95.88 165 SER A O 1
ATOM 1218 N N . SER A 1 166 ? -46.058 -11.872 60.600 1.00 91.69 166 SER A N 1
ATOM 1219 C CA . SER A 1 166 ? -47.061 -12.091 61.637 1.00 91.69 166 SER A CA 1
ATOM 1220 C C . SER A 1 166 ? -47.969 -13.249 61.236 1.00 91.69 166 SER A C 1
ATOM 1222 O O . SER A 1 166 ? -48.322 -13.393 60.068 1.00 91.69 166 SER A O 1
ATOM 1224 N N . THR A 1 167 ? -48.392 -14.059 62.206 1.00 92.69 167 THR A N 1
ATOM 1225 C CA . THR A 1 167 ? -49.378 -15.137 61.994 1.00 92.69 167 THR A CA 1
ATOM 1226 C C . THR A 1 167 ? -50.826 -14.658 62.125 1.00 92.69 167 THR A C 1
ATOM 1228 O O . THR A 1 167 ? -51.751 -15.397 61.798 1.00 92.69 167 THR A O 1
ATOM 1231 N N . CYS A 1 168 ? -51.029 -13.428 62.594 1.00 89.81 168 CYS A N 1
ATOM 1232 C CA . CYS A 1 168 ? -52.309 -12.744 62.687 1.00 89.81 168 CYS A CA 1
ATOM 1233 C C . CYS A 1 168 ? -52.084 -11.224 62.665 1.00 89.81 168 CYS A C 1
ATOM 1235 O O . CYS A 1 168 ? -51.014 -10.749 63.050 1.00 89.81 168 CYS A O 1
ATOM 1237 N N . GLY A 1 169 ? -53.079 -10.459 62.220 1.00 89.31 169 GLY A N 1
ATOM 1238 C CA . GLY A 1 169 ? -53.001 -9.001 62.153 1.00 89.31 169 GLY A CA 1
ATOM 1239 C C . GLY A 1 169 ? -51.973 -8.469 61.135 1.00 89.31 169 GLY A C 1
ATOM 1240 O O . GLY A 1 169 ? -51.620 -9.172 60.181 1.00 89.31 169 GLY A O 1
ATOM 1241 N N . PRO A 1 170 ? -51.511 -7.214 61.302 1.00 94.00 170 PRO A N 1
ATOM 1242 C CA . PRO A 1 170 ? -50.549 -6.587 60.401 1.00 94.00 170 PRO A CA 1
ATOM 1243 C C . PRO A 1 170 ? -49.159 -7.226 60.516 1.00 94.00 170 PRO A C 1
ATOM 1245 O O . PRO A 1 170 ? -48.670 -7.527 61.608 1.00 94.00 170 PRO A O 1
ATOM 1248 N N . GLY A 1 171 ? -48.491 -7.382 59.379 1.00 94.12 171 GLY A N 1
ATOM 1249 C CA . GLY A 1 171 ? -47.099 -7.812 59.289 1.00 94.12 171 GLY A CA 1
ATOM 1250 C C . GLY A 1 171 ? -46.429 -7.284 58.023 1.00 94.12 171 GLY A C 1
ATOM 1251 O O . GLY A 1 171 ? -46.989 -6.460 57.299 1.00 94.12 171 GLY A O 1
ATOM 1252 N N . ALA A 1 172 ? -45.228 -7.775 57.735 1.00 96.44 172 ALA A N 1
ATOM 1253 C CA . ALA A 1 172 ? -44.504 -7.474 56.506 1.00 96.44 172 ALA A CA 1
ATOM 1254 C C . ALA A 1 172 ? -44.092 -8.759 55.781 1.00 96.44 172 ALA A C 1
ATOM 1256 O O . ALA A 1 172 ? -43.733 -9.757 56.408 1.00 96.44 172 ALA A O 1
ATOM 1257 N N . GLN A 1 173 ? -44.137 -8.715 54.455 1.00 96.62 173 GLN A N 1
ATOM 1258 C CA . GLN A 1 173 ? -43.544 -9.708 53.568 1.00 96.62 173 GLN A CA 1
ATOM 1259 C C . GLN A 1 173 ? -42.422 -9.038 52.784 1.00 96.62 173 GLN A C 1
ATOM 1261 O O . GLN A 1 173 ? -42.517 -7.862 52.426 1.00 96.62 173 GLN A O 1
ATOM 1266 N N . ILE A 1 174 ? -41.356 -9.783 52.518 1.00 97.38 174 ILE A N 1
ATOM 1267 C CA . ILE A 1 174 ? -40.193 -9.264 51.805 1.00 97.38 174 ILE A CA 1
ATOM 1268 C C . ILE A 1 174 ? -39.919 -10.078 50.552 1.00 97.38 174 ILE A C 1
ATOM 1270 O O . ILE A 1 174 ? -40.154 -11.283 50.523 1.00 97.38 174 ILE A O 1
ATOM 1274 N N . ARG A 1 175 ? -39.357 -9.442 49.534 1.00 97.94 175 ARG A N 1
ATOM 1275 C CA . ARG A 1 175 ? -38.725 -10.131 48.403 1.00 97.94 175 ARG A CA 1
ATOM 1276 C C . ARG A 1 175 ? -37.310 -9.605 48.218 1.00 97.94 175 ARG A C 1
ATOM 1278 O O . ARG A 1 175 ? -37.003 -8.487 48.630 1.00 97.94 175 ARG A O 1
ATOM 1285 N N . LYS A 1 176 ? -36.440 -10.429 47.640 1.00 97.81 176 LYS A N 1
ATOM 1286 C CA . LYS A 1 176 ? -35.010 -10.139 47.471 1.00 97.81 176 LYS A CA 1
ATOM 1287 C C . LYS A 1 176 ? -34.599 -10.276 46.013 1.00 97.81 176 LYS A C 1
ATOM 1289 O O . LYS A 1 176 ? -35.184 -11.071 45.286 1.00 97.81 176 LYS A O 1
ATOM 1294 N N . ARG A 1 177 ? -33.581 -9.542 45.592 1.00 98.00 177 ARG A N 1
ATOM 1295 C CA . ARG A 1 177 ? -32.910 -9.691 44.290 1.00 98.00 177 ARG A CA 1
ATOM 1296 C C . ARG A 1 177 ? -31.406 -9.605 44.502 1.00 98.00 177 ARG A C 1
ATOM 1298 O O . ARG A 1 177 ? -30.981 -9.029 45.488 1.00 98.00 177 ARG A O 1
ATOM 1305 N N . THR A 1 178 ? -30.597 -10.135 43.596 1.00 97.69 178 THR A N 1
ATOM 1306 C CA . THR A 1 178 ? -29.130 -10.110 43.719 1.00 97.69 178 THR A CA 1
ATOM 1307 C C . THR A 1 178 ? -28.495 -9.430 42.517 1.00 97.69 178 THR A C 1
ATOM 1309 O O . THR A 1 178 ? -28.959 -9.590 41.393 1.00 97.69 178 THR A O 1
ATOM 1312 N N . CYS A 1 179 ? -27.420 -8.670 42.722 1.00 97.31 179 CYS A N 1
ATOM 1313 C CA . CYS A 1 179 ? -26.694 -7.989 41.644 1.00 97.31 179 CYS A CA 1
ATOM 1314 C C . CYS A 1 179 ? -25.739 -8.963 40.931 1.00 97.31 179 CYS A C 1
ATOM 1316 O O . CYS A 1 179 ? -24.523 -8.896 41.099 1.00 97.31 179 CYS A O 1
ATOM 1318 N N . THR A 1 180 ? -26.297 -9.950 40.230 1.00 96.38 180 THR A N 1
ATOM 1319 C CA . THR A 1 180 ? -25.545 -11.097 39.692 1.00 96.38 180 THR A CA 1
ATOM 1320 C C . THR A 1 180 ? -25.936 -11.482 38.268 1.00 96.38 180 THR A C 1
ATOM 1322 O O . THR A 1 180 ? -25.445 -12.492 37.766 1.00 96.38 180 THR A O 1
ATOM 1325 N N . GLN A 1 181 ? -26.783 -10.708 37.584 1.00 93.75 181 GLN A N 1
ATOM 1326 C CA . GLN A 1 181 ? -27.266 -11.055 36.242 1.00 93.75 181 GLN A CA 1
ATOM 1327 C C . GLN A 1 181 ? -26.967 -9.979 35.182 1.00 93.75 181 GLN A C 1
ATOM 1329 O O . GLN A 1 181 ? -27.907 -9.543 34.526 1.00 93.75 181 GLN A O 1
ATOM 1334 N N . PRO A 1 182 ? -25.696 -9.575 34.944 1.00 96.25 182 PRO A N 1
ATOM 1335 C CA . PRO A 1 182 ? -24.441 -10.150 35.459 1.00 96.25 182 PRO A CA 1
ATOM 1336 C C . PRO A 1 182 ? -23.920 -9.455 36.735 1.00 96.25 182 PRO A C 1
ATOM 1338 O O . PRO A 1 182 ? -24.408 -8.378 37.086 1.00 96.25 182 PRO A O 1
ATOM 1341 N N . PRO A 1 183 ? -22.940 -10.040 37.455 1.00 96.50 183 PRO A N 1
ATOM 1342 C CA . PRO A 1 183 ? -22.243 -9.330 38.523 1.00 96.50 183 PRO A CA 1
ATOM 1343 C C . PRO A 1 183 ? -21.318 -8.242 37.945 1.00 96.50 183 PRO A C 1
ATOM 1345 O O . PRO A 1 183 ? -20.746 -8.447 36.871 1.00 96.50 183 PRO A O 1
A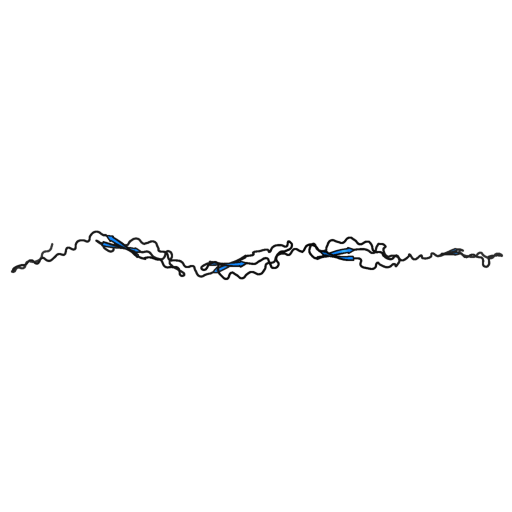TOM 1348 N N . PRO A 1 184 ? -21.127 -7.106 38.644 1.00 96.88 184 PRO A N 1
ATOM 1349 C CA . PRO A 1 184 ? -20.146 -6.109 38.241 1.00 96.88 184 PRO A CA 1
ATOM 1350 C C . PRO A 1 184 ? -18.730 -6.697 38.178 1.00 96.88 184 PRO A C 1
ATOM 1352 O O . PRO A 1 184 ? -18.305 -7.380 39.112 1.00 96.88 184 PRO A O 1
ATOM 1355 N N . SER A 1 185 ? -17.971 -6.397 37.124 1.00 96.75 185 SER A N 1
ATOM 1356 C CA . SER A 1 185 ? -16.562 -6.801 37.000 1.00 96.75 185 SER A CA 1
ATOM 1357 C C . SER A 1 185 ? -15.729 -5.748 36.270 1.00 96.75 185 SER A C 1
ATOM 1359 O O . SER A 1 185 ? -16.270 -4.855 35.616 1.00 96.75 185 SER A O 1
ATOM 1361 N N . ASN A 1 186 ? -14.400 -5.845 36.386 1.00 95.75 186 ASN A N 1
ATOM 1362 C CA . ASN A 1 186 ? -13.429 -4.999 35.670 1.00 95.75 186 ASN A CA 1
ATOM 1363 C C . ASN A 1 186 ? -13.682 -3.484 35.821 1.00 95.75 186 ASN A C 1
ATOM 1365 O O . ASN A 1 186 ? -13.529 -2.719 34.875 1.00 95.75 186 ASN A O 1
ATOM 1369 N N . GLY A 1 187 ? -14.118 -3.048 37.008 1.00 94.19 187 GLY A N 1
ATOM 1370 C CA . GLY A 1 187 ? -14.437 -1.641 37.279 1.00 94.19 187 GLY A CA 1
ATOM 1371 C C . GLY A 1 187 ? -15.811 -1.176 36.782 1.00 94.19 187 GLY A C 1
ATOM 1372 O O . GLY A 1 187 ? -16.076 0.023 36.783 1.00 94.19 187 GLY A O 1
ATOM 1373 N N . GLY A 1 188 ? -16.689 -2.092 36.365 1.00 96.25 188 GLY A N 1
ATOM 1374 C CA . GLY A 1 188 ? -18.085 -1.776 36.076 1.00 96.25 188 GLY A CA 1
ATOM 1375 C C . GLY A 1 188 ? -18.869 -1.351 37.320 1.00 96.25 188 GLY A C 1
ATOM 1376 O O . GLY A 1 188 ? -18.517 -1.670 38.456 1.00 96.25 188 GLY A O 1
ATOM 1377 N N . SER A 1 189 ? -19.943 -0.601 37.095 1.00 96.19 189 SER A N 1
ATOM 1378 C CA . SER A 1 189 ? -20.758 -0.028 38.170 1.00 96.19 189 SER A CA 1
ATOM 1379 C C . SER A 1 189 ? -21.578 -1.090 38.904 1.00 96.19 189 SER A C 1
ATOM 1381 O O . SER A 1 189 ? -22.046 -2.055 38.295 1.00 96.19 189 SER A O 1
ATOM 1383 N N . SER A 1 190 ? -21.785 -0.897 40.210 1.00 96.19 190 SER A N 1
ATOM 1384 C CA . SER A 1 190 ? -22.710 -1.710 41.002 1.00 96.19 190 SER A CA 1
ATOM 1385 C C . SER A 1 190 ? -24.169 -1.432 40.630 1.00 96.19 190 SER A C 1
ATOM 1387 O O . SER A 1 190 ? -24.498 -0.410 40.025 1.00 96.19 190 SER A O 1
ATOM 1389 N N . CYS A 1 191 ? -25.062 -2.351 40.998 1.00 97.06 191 CYS A N 1
ATOM 1390 C CA . CYS A 1 191 ? -26.488 -2.152 40.790 1.00 97.06 191 CYS A CA 1
ATOM 1391 C C . CYS A 1 191 ? -27.025 -1.025 41.680 1.00 97.06 191 CYS A C 1
ATOM 1393 O O . CYS A 1 191 ? -26.727 -0.964 42.872 1.00 97.06 191 CYS A O 1
ATOM 1395 N N . VAL A 1 192 ? -27.863 -0.162 41.105 1.00 96.81 192 VAL A N 1
ATOM 1396 C CA . VAL A 1 192 ? -28.508 0.947 41.820 1.00 96.81 192 VAL A CA 1
ATOM 1397 C C . VAL A 1 192 ? -29.900 0.525 42.305 1.00 96.81 192 VAL A C 1
ATOM 1399 O O . VAL A 1 192 ? -30.669 -0.078 41.550 1.00 96.81 192 VAL A O 1
ATOM 1402 N N . GLY A 1 193 ? -30.231 0.856 43.556 1.00 95.56 193 GLY A N 1
ATOM 1403 C CA . GLY A 1 193 ? -31.513 0.563 44.211 1.00 95.56 193 GLY A CA 1
ATOM 1404 C C . GLY A 1 193 ? -31.413 -0.505 45.305 1.00 95.56 193 GLY A C 1
ATOM 1405 O O . GLY A 1 193 ? -30.342 -1.046 45.558 1.00 95.56 193 GLY A O 1
ATOM 1406 N N . ASP A 1 194 ? -32.540 -0.813 45.948 1.00 96.31 194 ASP A N 1
ATOM 1407 C CA . ASP A 1 194 ? -32.544 -1.696 47.121 1.00 96.31 194 ASP A CA 1
ATOM 1408 C C . ASP A 1 194 ? -32.497 -3.181 46.745 1.00 96.31 194 ASP A C 1
ATOM 1410 O O . ASP A 1 194 ? -33.168 -3.622 45.807 1.00 96.31 194 ASP A O 1
ATOM 1414 N N . GLU A 1 195 ? -31.728 -3.969 47.497 1.00 97.25 195 GLU A N 1
ATOM 1415 C CA . GLU A 1 195 ? -31.649 -5.433 47.360 1.00 97.25 195 GLU A CA 1
ATOM 1416 C C . GLU A 1 195 ? -32.912 -6.134 47.892 1.00 97.25 195 GLU A C 1
ATOM 1418 O O . GLU A 1 195 ? -33.275 -7.228 47.454 1.00 97.25 195 GLU A O 1
ATOM 1423 N N . ILE A 1 196 ? -33.589 -5.492 48.845 1.00 96.88 196 ILE A N 1
ATOM 1424 C CA . ILE A 1 196 ? -34.736 -6.027 49.573 1.00 96.88 196 ILE A CA 1
ATOM 1425 C C . ILE A 1 196 ? -35.883 -5.036 49.450 1.00 96.88 196 ILE A C 1
ATOM 1427 O O . ILE A 1 196 ? -35.732 -3.862 49.772 1.00 96.88 196 ILE A O 1
ATOM 1431 N N . GLU A 1 197 ? -37.046 -5.530 49.043 1.00 97.94 197 GLU A N 1
ATOM 1432 C CA . GLU A 1 197 ? -38.290 -4.772 49.106 1.00 97.94 197 GLU A CA 1
ATOM 1433 C C . GLU A 1 197 ? -39.166 -5.350 50.216 1.00 97.94 197 GLU A C 1
ATOM 1435 O O . GLU A 1 197 ? -39.319 -6.570 50.322 1.00 97.94 197 GLU A O 1
ATOM 1440 N N . SER A 1 198 ? -39.737 -4.469 51.037 1.00 96.62 198 SER A N 1
ATOM 1441 C CA . SER A 1 198 ? -40.651 -4.815 52.122 1.00 96.62 198 SER A CA 1
ATOM 1442 C C . SER A 1 198 ? -42.022 -4.212 51.856 1.00 96.62 198 SER A C 1
ATOM 1444 O O . SER A 1 198 ? -42.150 -3.006 51.646 1.00 96.62 198 SER A O 1
ATOM 1446 N N . VAL A 1 199 ? -43.048 -5.058 51.872 1.00 96.69 199 VAL A N 1
ATOM 1447 C CA . VAL A 1 199 ? -44.440 -4.672 51.638 1.00 96.69 199 VAL A CA 1
ATOM 1448 C C . VAL A 1 199 ? -45.286 -5.153 52.810 1.00 96.69 199 VAL A C 1
ATOM 1450 O O . VAL A 1 199 ? -45.090 -6.249 53.334 1.00 96.69 199 VAL A O 1
ATOM 1453 N N . GLN A 1 200 ? -46.240 -4.330 53.239 1.00 96.69 200 GLN A N 1
ATOM 1454 C CA . GLN A 1 200 ? -47.170 -4.698 54.306 1.00 96.69 200 GLN A CA 1
ATOM 1455 C C . GLN A 1 200 ? -48.075 -5.862 53.873 1.00 96.69 200 GLN A C 1
ATOM 1457 O O . GLN A 1 200 ? -48.556 -5.907 52.739 1.00 96.69 200 GLN A O 1
ATOM 1462 N N . CYS A 1 201 ? -48.339 -6.783 54.796 1.00 93.56 201 CYS A N 1
ATOM 1463 C CA . CYS A 1 201 ? -49.307 -7.869 54.656 1.00 93.56 201 CYS A CA 1
ATOM 1464 C C . CYS A 1 201 ? -50.302 -7.835 55.819 1.00 93.56 201 CYS A C 1
ATOM 1466 O O . CYS A 1 201 ? -49.996 -7.355 56.909 1.00 93.56 201 CYS A O 1
ATOM 1468 N N . GLN A 1 202 ? -51.512 -8.330 55.575 1.00 92.12 202 GLN A N 1
ATOM 1469 C CA . GLN A 1 202 ? -52.572 -8.417 56.576 1.00 92.12 202 GLN A CA 1
ATOM 1470 C C . GLN A 1 202 ? -53.036 -9.867 56.652 1.00 92.12 202 GLN A C 1
ATOM 1472 O O . GLN A 1 202 ? -53.571 -10.401 55.680 1.00 92.12 202 GLN A O 1
ATOM 1477 N N . ILE A 1 203 ? -52.799 -10.500 57.798 1.00 89.75 203 ILE A N 1
ATOM 1478 C CA . ILE A 1 203 ? -53.353 -11.814 58.130 1.00 89.75 203 ILE A CA 1
ATOM 1479 C C . ILE A 1 203 ? -54.592 -11.592 59.006 1.00 89.75 203 ILE A C 1
ATOM 1481 O O . ILE A 1 203 ? -54.778 -10.515 59.575 1.00 89.75 203 ILE A O 1
ATOM 1485 N N . ASN A 1 204 ? -55.455 -12.605 59.110 1.00 90.31 204 ASN A N 1
ATOM 1486 C CA . ASN A 1 204 ? -56.666 -12.571 59.932 1.00 90.31 204 ASN A CA 1
ATOM 1487 C C . ASN A 1 204 ? -56.420 -11.936 61.317 1.00 90.31 204 ASN A C 1
ATOM 1489 O O . ASN A 1 204 ? -55.341 -12.135 61.884 1.00 90.31 204 ASN A O 1
ATOM 1493 N N . PRO A 1 205 ? -57.399 -11.200 61.879 1.00 87.81 205 PRO A N 1
ATOM 1494 C CA . PRO A 1 205 ? -57.250 -10.520 63.163 1.00 87.81 205 PRO A CA 1
ATOM 1495 C C . PRO A 1 205 ? -56.724 -11.447 64.260 1.00 87.81 205 PRO A C 1
ATOM 1497 O O . PRO A 1 205 ? -57.140 -12.602 64.362 1.00 87.81 205 PRO A O 1
ATOM 1500 N N . CYS A 1 206 ? -55.816 -10.937 65.093 1.00 87.00 206 CYS A N 1
ATOM 1501 C CA . CYS A 1 206 ? -55.305 -11.710 66.216 1.00 87.00 206 CYS A CA 1
ATOM 1502 C C . CYS A 1 206 ? -56.421 -12.041 67.210 1.00 87.00 206 CYS A C 1
ATOM 1504 O O . CYS A 1 206 ? -57.257 -11.177 67.491 1.00 87.00 206 CYS A O 1
ATOM 1506 N N . PRO A 1 207 ? -56.439 -13.268 67.765 1.00 86.25 207 PRO A N 1
ATOM 1507 C CA . PRO A 1 207 ? -57.385 -13.610 68.811 1.00 86.25 207 PRO A CA 1
ATOM 1508 C C . PRO A 1 207 ? -57.190 -12.647 69.982 1.00 86.25 207 PRO A C 1
ATOM 1510 O O . PRO A 1 207 ? -56.066 -12.431 70.439 1.00 86.25 207 PRO A O 1
ATOM 1513 N N . ALA A 1 208 ? -58.286 -12.045 70.448 1.00 80.19 208 ALA A N 1
ATOM 1514 C CA . ALA A 1 208 ? -58.251 -11.153 71.593 1.00 80.19 208 ALA A CA 1
ATOM 1515 C C . ALA A 1 208 ? -57.678 -11.919 72.790 1.00 80.19 208 ALA A C 1
ATOM 1517 O O . ALA A 1 208 ? -58.252 -12.919 73.227 1.00 80.19 208 ALA A O 1
ATOM 1518 N N . THR A 1 209 ? -56.545 -11.460 73.324 1.00 63.91 209 THR A N 1
ATOM 1519 C CA . THR A 1 209 ? -56.036 -11.954 74.602 1.00 63.91 209 THR A CA 1
ATOM 1520 C C . THR A 1 209 ? -57.097 -11.666 75.648 1.00 63.91 209 THR A C 1
ATOM 1522 O O . THR A 1 209 ? -57.282 -10.520 76.057 1.00 63.91 209 THR A O 1
ATOM 1525 N N . THR A 1 210 ? -57.830 -12.700 76.052 1.00 55.78 210 THR A N 1
ATOM 1526 C CA . THR A 1 210 ? -58.745 -12.620 77.182 1.00 55.78 210 THR A CA 1
ATOM 1527 C C . THR A 1 210 ? -57.876 -12.499 78.427 1.00 55.78 210 THR A C 1
ATOM 1529 O O . THR A 1 210 ? -57.431 -13.497 78.991 1.00 55.78 210 THR A O 1
ATOM 1532 N N . THR A 1 211 ? -57.552 -11.272 78.828 1.00 54.50 211 THR A N 1
ATOM 1533 C CA . THR A 1 211 ? -56.983 -11.005 80.145 1.00 54.50 211 THR A CA 1
ATOM 1534 C C . THR A 1 211 ? -58.054 -11.360 81.166 1.00 54.50 211 THR A C 1
ATOM 1536 O O . THR A 1 211 ? -58.961 -10.582 81.446 1.00 54.50 211 THR A O 1
ATOM 1539 N N . GLN A 1 212 ? -57.982 -12.580 81.697 1.00 54.47 212 GLN A N 1
ATOM 1540 C CA . GLN A 1 212 ? -58.743 -12.958 82.879 1.00 54.47 212 GLN A CA 1
ATOM 1541 C C . GLN A 1 212 ? -58.244 -12.083 84.032 1.00 54.47 212 GLN A C 1
ATOM 1543 O O . GLN A 1 212 ? -57.179 -12.320 84.601 1.00 54.47 212 GLN A O 1
ATOM 1548 N N . GLN A 1 213 ? -58.981 -11.013 84.321 1.00 56.22 213 GLN A N 1
ATOM 1549 C CA . GLN A 1 213 ? -58.802 -10.251 85.546 1.00 56.22 213 GLN A CA 1
ATOM 1550 C C . GLN A 1 213 ? -59.383 -11.065 86.701 1.00 56.22 213 GLN A C 1
ATOM 1552 O O . GLN A 1 213 ? -60.524 -11.522 86.650 1.00 56.22 213 GLN A O 1
ATOM 1557 N N . TRP A 1 214 ? -58.577 -11.255 87.740 1.00 55.38 214 TRP A N 1
ATOM 1558 C CA . TRP A 1 214 ? -58.993 -11.888 88.982 1.00 55.38 214 TRP A CA 1
ATOM 1559 C C . TRP A 1 214 ? -60.065 -11.023 89.647 1.00 55.38 214 TRP A C 1
ATOM 1561 O O . TRP A 1 214 ? -59.786 -9.897 90.055 1.00 55.38 214 TRP A O 1
ATOM 1571 N N . ILE A 1 215 ? -61.286 -11.543 89.771 1.00 58.59 215 ILE A N 1
ATOM 1572 C CA . ILE A 1 215 ? -62.304 -10.933 90.627 1.00 58.59 215 ILE A CA 1
ATOM 1573 C C . ILE A 1 215 ? -61.985 -11.364 92.059 1.00 58.59 215 ILE A C 1
ATOM 1575 O O . ILE A 1 215 ? -62.186 -12.519 92.435 1.00 58.59 215 ILE A O 1
ATOM 1579 N N . THR A 1 216 ? -61.465 -10.444 92.867 1.00 52.97 216 THR A N 1
ATOM 1580 C CA . THR A 1 216 ? -61.377 -10.610 94.318 1.00 52.97 216 THR A CA 1
ATOM 1581 C C . THR A 1 216 ? -62.785 -10.551 94.902 1.00 52.97 216 THR A C 1
ATOM 1583 O O . THR A 1 216 ? -63.392 -9.488 94.998 1.00 52.97 216 THR A O 1
ATOM 1586 N N . ILE A 1 217 ? -63.319 -11.709 95.288 1.00 58.03 217 ILE A N 1
ATOM 1587 C CA . ILE A 1 217 ? -64.557 -11.797 96.068 1.00 58.03 217 ILE A CA 1
ATOM 1588 C C . ILE A 1 217 ? -64.188 -11.557 97.542 1.00 58.03 217 ILE A C 1
ATOM 1590 O O . ILE A 1 217 ? -63.368 -12.307 98.077 1.00 58.03 217 ILE A O 1
ATOM 1594 N N . PRO A 1 218 ? -64.756 -10.548 98.226 1.00 46.09 218 PRO A N 1
ATOM 1595 C CA . PRO A 1 218 ? -64.515 -10.347 99.646 1.00 46.09 218 PRO A CA 1
ATOM 1596 C C . PRO A 1 218 ? -65.310 -11.387 100.441 1.00 46.09 218 PRO A C 1
ATOM 1598 O O . PRO A 1 218 ? -66.523 -11.274 100.608 1.00 46.09 218 PRO A O 1
ATOM 1601 N N . THR A 1 219 ? -64.637 -12.423 100.936 1.00 48.34 219 THR A N 1
ATOM 1602 C CA . THR A 1 219 ? -65.237 -13.362 101.888 1.00 48.34 219 THR A CA 1
ATOM 1603 C C . THR A 1 219 ? -65.042 -12.840 103.309 1.00 48.34 219 THR A C 1
ATOM 1605 O O . THR A 1 219 ? -63.944 -12.930 103.859 1.00 48.34 219 THR A O 1
ATOM 1608 N N . ASN A 1 220 ? -66.113 -12.327 103.920 1.00 47.69 220 ASN A N 1
ATOM 1609 C CA . ASN A 1 220 ? -66.213 -12.273 105.376 1.00 47.69 220 ASN A CA 1
ATOM 1610 C C . ASN A 1 220 ? -66.322 -13.721 105.905 1.00 47.69 220 ASN A C 1
ATOM 1612 O O . ASN A 1 220 ? -67.166 -14.489 105.457 1.00 47.69 220 ASN A O 1
ATOM 1616 N N . HIS A 1 221 ? -65.393 -14.061 106.799 1.00 42.44 221 HIS A N 1
ATOM 1617 C CA . HIS A 1 221 ? -65.134 -15.316 107.535 1.00 42.44 221 HIS A CA 1
ATOM 1618 C C . HIS A 1 221 ? -66.364 -16.086 108.104 1.00 42.44 221 HIS A C 1
ATOM 1620 O O . HIS A 1 221 ? -67.432 -15.484 108.189 1.00 42.44 221 HIS A O 1
ATOM 1626 N N . PRO A 1 222 ? -66.223 -17.321 108.674 1.00 53.81 222 PRO A N 1
ATOM 1627 C CA . PRO A 1 222 ? -65.048 -18.209 108.757 1.00 53.81 222 PRO A CA 1
ATOM 1628 C C . PRO A 1 222 ? -65.285 -19.712 108.442 1.00 53.81 222 PRO A C 1
ATOM 1630 O O . PRO A 1 222 ? -66.401 -20.204 108.426 1.00 53.81 222 PRO A O 1
ATOM 1633 N N . ALA A 1 223 ? -64.164 -20.428 108.267 1.00 44.16 223 ALA A N 1
ATOM 1634 C CA . ALA A 1 223 ? -63.955 -21.879 108.405 1.00 44.16 223 ALA A CA 1
ATOM 1635 C C . ALA A 1 223 ? -64.885 -22.853 107.645 1.00 44.16 223 ALA A C 1
ATOM 1637 O O . ALA A 1 223 ? -66.017 -23.089 108.046 1.00 44.16 223 ALA A O 1
ATOM 1638 N N . SER A 1 224 ? -64.332 -23.558 106.647 1.00 39.47 224 SER A N 1
ATOM 1639 C CA . SER A 1 224 ? -64.347 -25.035 106.554 1.00 39.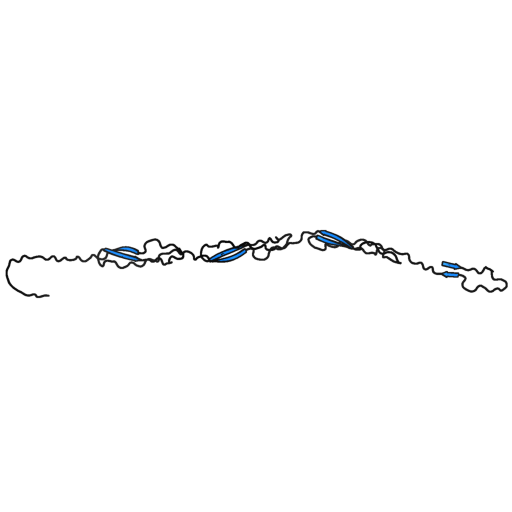47 224 SER A CA 1
ATOM 1640 C C . SER A 1 224 ? -63.650 -25.506 105.273 1.00 39.47 224 SER A C 1
ATOM 1642 O O . SER A 1 224 ? -63.881 -24.987 104.186 1.00 39.47 224 SER A O 1
ATOM 1644 N N . PHE A 1 225 ? -62.782 -26.502 105.424 1.00 52.34 225 PHE A N 1
ATOM 1645 C CA . PHE A 1 225 ? -62.139 -27.250 104.347 1.00 52.34 225 PHE A CA 1
ATOM 1646 C C . PHE A 1 225 ? -63.178 -27.951 103.463 1.00 52.34 225 PHE A C 1
ATOM 1648 O O . PHE A 1 225 ? -63.972 -28.702 104.016 1.00 52.34 225 PHE A O 1
ATOM 1655 N N . VAL A 1 226 ? -63.094 -27.837 102.129 1.00 42.19 226 VAL A N 1
ATOM 1656 C CA . VAL A 1 226 ? -63.485 -28.915 101.194 1.00 42.19 226 VAL A CA 1
ATOM 1657 C C . VAL A 1 226 ? -62.625 -28.855 99.923 1.00 42.19 226 VAL A C 1
ATOM 1659 O O . VAL A 1 226 ? -62.343 -27.800 99.363 1.00 42.19 226 VAL A O 1
ATOM 1662 N N . THR A 1 227 ? -62.186 -30.039 99.522 1.00 48.38 227 THR A N 1
ATOM 1663 C CA . THR A 1 227 ? -61.196 -30.414 98.513 1.00 48.38 227 THR A CA 1
ATOM 1664 C C . THR A 1 227 ? -61.634 -30.191 97.058 1.00 48.38 227 THR A C 1
ATOM 1666 O O . THR A 1 227 ? -62.810 -30.285 96.716 1.00 48.38 227 THR A O 1
ATOM 1669 N N . LEU A 1 228 ? -60.637 -30.009 96.182 1.00 42.94 228 LEU A N 1
ATOM 1670 C CA . LEU A 1 228 ? -60.726 -30.046 94.717 1.00 42.94 228 LEU A CA 1
ATOM 1671 C C . LEU A 1 228 ? -61.476 -31.273 94.170 1.00 42.94 228 LEU A C 1
ATOM 1673 O O . LEU A 1 228 ? -61.128 -32.406 94.506 1.00 42.94 228 LEU A O 1
ATOM 1677 N N . LYS A 1 229 ? -62.311 -31.057 93.143 1.00 40.38 229 LYS A N 1
ATOM 1678 C CA . LYS A 1 229 ? -62.372 -31.968 91.989 1.00 40.38 229 LYS A CA 1
ATOM 1679 C C . LYS A 1 229 ? -62.461 -31.207 90.668 1.00 40.38 229 LYS A C 1
ATOM 1681 O O . LYS A 1 229 ? -63.414 -30.486 90.403 1.00 40.38 229 LYS A O 1
ATOM 1686 N N . LYS A 1 230 ? -61.434 -31.445 89.850 1.00 49.50 230 LYS A N 1
ATOM 1687 C CA . LYS A 1 230 ? -61.381 -31.187 88.412 1.00 49.50 230 LYS A CA 1
ATOM 1688 C C . LYS A 1 230 ? -62.492 -31.955 87.688 1.00 49.50 230 LYS A C 1
ATOM 1690 O O . LYS A 1 230 ? -62.717 -33.128 88.000 1.00 49.50 230 LYS A O 1
ATOM 1695 N N . LYS A 1 231 ? -63.056 -31.333 86.658 1.00 47.41 231 LYS A N 1
ATOM 1696 C CA . LYS A 1 231 ? -63.248 -31.945 85.341 1.00 47.41 231 LYS A CA 1
ATOM 1697 C C . LYS A 1 231 ? -62.808 -30.937 84.295 1.00 47.41 231 LYS A C 1
ATOM 1699 O O . LYS A 1 231 ? -63.035 -29.735 84.549 1.00 47.41 231 LYS A O 1
#

InterPro domains:
  IPR000884 Thrombospondin type-1 (TSP1) repeat [PF00090] (2-34)
  IPR000884 Thrombospondin type-1 (TSP1) repeat [PF00090] (41-91)
  IPR000884 Thrombospondin type-1 (TSP1) repeat [PF00090] (99-149)
  IPR000884 Thrombospondin type-1 (TSP1) repeat [PF00090] (156-206)
  IPR000884 Thrombospondin type-1 (TSP1) repeat [PS50092] (1-35)
  IPR000884 Thrombospondin type-1 (TSP1) repeat [PS50092] (37-92)
  IPR000884 Thrombospondin type-1 (TSP1) repeat [PS50092] (94-150)
  IPR000884 Thrombospondin type-1 (TSP1) repeat [PS50092] (152-207)
  IPR000884 Thrombospondin type-1 (TSP1) repeat [SM00209] (40-92)
  IPR000884 Thrombospondin type-1 (TSP1) repeat [SM00209] (97-150)
  IPR000884 Thrombospondin type-1 (TSP1) repeat [SM00209] (155-207)
  IPR036383 Thrombospondin type-1 repeat superfamily [G3DSA:2.20.100.10] (1-34)
  IPR036383 Thrombospondin type-1 repeat superfamily [G3DSA:2.20.100.10] (35-91)
  IPR036383 Thrombospondin type-1 repeat superfamily [G3DSA:2.20.100.10] (92-149)
  IPR036383 Thrombospondin type-1 repeat superfamily [G3DSA:2.20.100.10] (150-206)
  IPR036383 Thrombospondin type-1 repeat superfamily [SSF82895] (34-91)
  IPR036383 Thrombospondin type-1 repeat superfamily [SSF82895] (90-149)
  IPR036383 Thrombospondin type-1 repeat superfamily [SSF82895] (149-206)
  IPR052065 Complement and asymmetry regulator [PTHR22906] (92-214)

Mean predicted aligned error: 14.56 Å

pLDDT: mean 88.43, std 15.42, range [39.47, 98.5]

Organism: Crassostrea virginica (NCBI:txid6565)

Secondary structure (DSSP, 8-state):
-EEE----TTPP-TTPPPPPS-SEEE-----PPPPB---PPPPPPPPPPSSSSSEEEEEEE--S-TTPPBTTPPPPPS-SEEEEEEE-SPPPB-----PPPPPPSS-S-SSSEEEEEEE--S-SSPPBTTPPPPPS-SEEEEEEE-PPPPB---PPPPPPPPPPS-SSEEEEEEEE--S-SSPPBTTPPPPPS-SEEEEEEEESPPPP-----------------------

Solvent-accessible surface area (backbone atoms only — not comparable to full-atom values): 13848 Å² total; per-residue (Å²): 86,74,52,72,60,76,82,62,87,76,54,72,58,96,88,47,72,80,83,85,71,80,51,62,48,76,49,81,68,83,76,73,66,72,56,32,55,22,21,65,39,74,69,50,71,70,48,74,52,73,46,89,37,29,75,34,42,24,42,28,42,38,47,57,59,50,45,50,49,36,66,86,29,49,74,54,85,77,78,51,62,50,78,45,82,36,78,49,59,68,54,56,32,56,21,23,65,39,70,70,51,71,63,47,90,59,50,74,43,87,36,30,80,31,41,25,44,32,39,41,46,56,58,50,46,48,51,35,68,84,27,49,74,51,86,79,80,50,63,49,76,44,81,37,82,39,57,65,58,55,33,55,21,25,62,39,74,68,49,72,69,48,72,52,74,33,94,34,26,74,30,43,22,38,27,43,37,46,57,57,60,44,47,49,36,69,85,26,50,74,55,87,78,79,53,62,51,78,44,82,37,77,39,65,75,60,79,78,81,78,76,82,72,83,79,84,76,88,76,81,81,81,90,80,93,82,80,90,79,89,131

Nearest PDB structures (foldseek):
  1w0s-assembly3_C  TM=5.380E-01  e=2.706E-12  Homo sapiens
  3vn4-assembly1_A  TM=9.043E-01  e=4.070E-05  Homo sapiens
  3ghm-assembly1_A  TM=9.013E-01  e=9.174E-05  Homo sapiens
  6ool-assembly1_A  TM=6.583E-01  e=7.187E-06  Mus musculus
  7za1-assembly1_F  TM=6.844E-01  e=1.079E-04  Rattus norvegicus

Sequence (231 aa):
MSRERFCNNPRPAHNGSSCVGDNKETSHCHDRECPINGGWSHWSTFSHCSVTCGGGNSTRSRTCTNPSPAHGGHSCQGDPIQTTTCRNTPCPVDGGWGGWSQWNAQCSVTCGQGVRTRDRHCSNPPPAHGGAACVGNAFDSQACQQPDCPVNGQWSGWSGFSLCSSTCGPGAQIRKRTCTQPPPSNGGSSCVGDEIESVQCQINPCPATTTQQWITIPTNHPASFVTLKKK